Protein AF-A0A4C1SH79-F1 (afdb_monomer)

pLDDT: mean 75.77, std 15.87, range [34.75, 95.88]

Organism: Eumeta variegata (NCBI:txid151549)

Sequence (224 aa):
METPKDVEEAVNILVNRIRKAQQTAMVSQPVQILRRGDLLLRFREKMQQKRRLHKLWTHTRCPRLRKKLNELARRLAVAVRDHRGAAWEETIDHASESMKNLHQLNCRLTKTTTPICPITNRAGARSYDVPARAEAIVQYLEGPFSPKSPAISTMMQEHGTLRACGREGPGPDGIATEALRQLPKRVMVAMNKVFNWILRTGHFPEAWKSPIEAITIPKPGKIL

Solvent-accessible surface area (backbone atoms only — not comparable to full-atom values): 13860 Å² total; per-residue (Å²): 132,90,45,70,67,57,52,42,52,54,49,51,54,51,54,52,52,53,51,51,51,49,54,58,51,60,77,71,52,79,81,77,65,61,96,56,41,68,68,46,63,81,41,41,66,61,52,50,52,45,51,52,39,47,55,52,24,73,75,65,68,44,67,70,43,52,52,52,37,51,53,52,50,50,54,48,53,50,54,51,48,53,56,51,44,55,58,44,48,57,51,49,54,60,20,69,77,32,73,66,43,36,51,54,53,48,45,63,72,70,60,62,70,77,76,82,75,66,54,46,35,99,86,70,48,74,34,86,50,73,68,56,36,52,51,29,48,52,62,60,48,50,66,82,70,47,87,77,65,98,71,84,92,76,89,83,81,91,88,79,82,76,85,68,75,90,80,60,75,50,49,99,85,65,57,39,63,68,59,65,66,66,56,55,70,72,55,55,56,53,51,50,52,50,50,54,48,29,71,72,64,73,48,77,50,63,89,77,62,59,75,76,78,78,79,81,74,77,63,91,93,61,84,131

Mean predicted aligned error: 17.57 Å

Structure (mmCIF, N/CA/C/O backbone):
data_AF-A0A4C1SH79-F1
#
_entry.id   AF-A0A4C1SH79-F1
#
loop_
_atom_site.group_PDB
_atom_site.id
_atom_site.type_symbol
_atom_site.label_atom_id
_atom_site.label_alt_id
_atom_site.label_comp_id
_atom_site.label_asym_id
_atom_site.label_entity_id
_atom_site.label_seq_id
_atom_site.pdbx_PDB_ins_code
_atom_site.Cartn_x
_atom_site.Cartn_y
_atom_site.Cartn_z
_atom_site.occupancy
_atom_site.B_iso_or_equiv
_atom_site.auth_seq_id
_atom_site.auth_comp_id
_atom_site.auth_asym_id
_atom_site.auth_atom_id
_atom_site.pdbx_PDB_model_num
ATOM 1 N N . MET A 1 1 ? 26.183 30.283 22.061 1.00 50.94 1 MET A N 1
ATOM 2 C CA . MET A 1 1 ? 26.209 29.108 22.952 1.00 50.94 1 MET A CA 1
ATOM 3 C C . MET A 1 1 ? 24.904 28.373 22.726 1.00 50.94 1 MET A C 1
ATOM 5 O O . MET A 1 1 ? 23.878 29.027 22.789 1.00 50.94 1 MET A O 1
ATOM 9 N N . GLU A 1 2 ? 24.951 27.098 22.344 1.00 67.06 2 GLU A N 1
ATOM 10 C CA . GLU A 1 2 ? 23.762 26.273 22.070 1.00 67.06 2 GLU A CA 1
ATOM 11 C C . GLU A 1 2 ? 23.169 25.862 23.429 1.00 67.06 2 GLU A C 1
ATOM 13 O O . GLU A 1 2 ? 23.687 24.955 24.078 1.00 67.06 2 GLU A O 1
ATOM 18 N N . THR A 1 3 ? 22.178 26.602 23.933 1.00 83.38 3 THR A N 1
ATOM 19 C CA . THR A 1 3 ? 21.599 26.345 25.261 1.00 83.38 3 THR A CA 1
ATOM 20 C C . THR A 1 3 ? 20.462 25.317 25.182 1.00 83.38 3 THR A C 1
ATOM 22 O O . THR A 1 3 ? 19.826 25.188 24.134 1.00 83.38 3 THR A O 1
ATOM 25 N N . PRO A 1 4 ? 20.131 24.609 26.281 1.00 81.69 4 PRO A N 1
ATOM 26 C CA . PRO A 1 4 ? 18.974 23.706 26.330 1.00 81.69 4 PRO A CA 1
ATOM 27 C C . PRO A 1 4 ? 17.656 24.353 25.873 1.00 81.69 4 PRO A C 1
ATOM 29 O O . PRO A 1 4 ? 16.824 23.702 25.247 1.00 81.69 4 PRO A O 1
ATOM 32 N N . LYS A 1 5 ? 17.492 25.662 26.115 1.00 84.75 5 LYS A N 1
ATOM 33 C CA . LYS A 1 5 ? 16.318 26.434 25.680 1.00 84.75 5 LYS A CA 1
ATOM 34 C C . LYS A 1 5 ? 16.234 26.570 24.159 1.00 84.75 5 LYS A C 1
ATOM 36 O O . LYS A 1 5 ? 15.141 26.502 23.607 1.00 84.75 5 LYS A O 1
ATOM 41 N N . ASP A 1 6 ? 17.374 26.714 23.486 1.00 84.62 6 ASP A N 1
ATOM 42 C CA . ASP A 1 6 ? 17.430 26.823 22.024 1.00 84.62 6 ASP A CA 1
ATOM 43 C C . ASP A 1 6 ? 17.037 25.501 21.350 1.00 84.62 6 ASP A C 1
ATOM 45 O O . ASP A 1 6 ? 16.399 25.498 20.295 1.00 84.62 6 ASP A O 1
ATOM 49 N N . VAL A 1 7 ? 17.386 24.371 21.979 1.00 84.25 7 VAL A N 1
ATOM 50 C CA . VAL A 1 7 ? 16.981 23.031 21.530 1.00 84.25 7 VAL A CA 1
ATOM 51 C C . VAL A 1 7 ? 15.465 22.871 21.633 1.00 84.25 7 VAL A C 1
ATOM 53 O O . VAL A 1 7 ? 14.831 22.460 20.661 1.00 84.25 7 VAL A O 1
ATOM 56 N N . GLU A 1 8 ? 14.880 23.243 22.772 1.00 86.88 8 GLU A N 1
ATOM 57 C CA . GLU A 1 8 ? 13.437 23.137 23.009 1.00 86.88 8 GLU A CA 1
ATOM 58 C C . GLU A 1 8 ? 12.632 24.018 22.035 1.00 86.88 8 GLU A C 1
ATOM 60 O O . GLU A 1 8 ? 11.675 23.555 21.412 1.00 86.88 8 GLU A O 1
ATOM 65 N N . GLU A 1 9 ? 13.062 25.263 21.812 1.00 88.19 9 GLU A N 1
ATOM 66 C CA . GLU A 1 9 ? 12.412 26.169 20.857 1.00 88.19 9 GLU A CA 1
ATOM 67 C C . GLU A 1 9 ? 12.489 25.632 19.418 1.00 88.19 9 GLU A C 1
ATOM 69 O O . GLU A 1 9 ? 11.488 25.595 18.695 1.00 88.19 9 GLU A O 1
ATOM 74 N N . ALA A 1 10 ? 13.656 25.134 18.998 1.00 86.25 10 ALA A N 1
ATOM 75 C CA . ALA A 1 10 ? 13.831 24.566 17.664 1.00 86.25 10 ALA A CA 1
ATOM 76 C C . ALA A 1 10 ? 12.944 23.331 17.428 1.00 86.25 10 ALA A C 1
ATOM 78 O O . ALA A 1 10 ? 12.378 23.170 16.338 1.00 86.25 10 ALA A O 1
ATOM 79 N N . VAL A 1 11 ? 12.793 22.477 18.444 1.00 86.81 11 VAL A N 1
ATOM 80 C CA . VAL A 1 11 ? 11.926 21.290 18.403 1.00 86.81 11 VAL A CA 1
ATOM 81 C C . VAL A 1 11 ? 10.460 21.704 18.318 1.00 86.81 11 VAL A C 1
ATOM 83 O O . VAL A 1 11 ? 9.737 21.201 17.455 1.00 86.81 11 VAL A O 1
ATOM 86 N N . ASN A 1 12 ? 10.030 22.675 19.124 1.00 87.50 12 ASN A N 1
ATOM 87 C CA . ASN A 1 12 ? 8.657 23.176 19.102 1.00 87.50 12 ASN A CA 1
ATOM 88 C C . ASN A 1 12 ? 8.289 23.808 17.753 1.00 87.50 12 ASN A C 1
ATOM 90 O O . ASN A 1 12 ? 7.225 23.514 17.196 1.00 87.50 12 ASN A O 1
ATOM 94 N N . ILE A 1 13 ? 9.184 24.605 17.161 1.00 88.69 13 ILE A N 1
ATOM 95 C CA . ILE A 1 13 ? 8.995 25.162 15.814 1.00 88.69 13 ILE A CA 1
ATOM 96 C C . ILE A 1 13 ? 8.835 24.041 14.779 1.00 88.69 13 ILE A C 1
ATOM 98 O O . ILE A 1 13 ? 7.961 24.117 13.908 1.00 88.69 13 ILE A O 1
ATOM 102 N N . LEU A 1 14 ? 9.673 23.003 14.851 1.00 86.00 14 LEU A N 1
ATOM 103 C CA . LEU A 1 14 ? 9.634 21.871 13.930 1.00 86.00 14 LEU A CA 1
ATOM 104 C C . LEU A 1 14 ? 8.309 21.101 14.039 1.00 86.00 14 LEU A C 1
ATOM 106 O O . LEU A 1 14 ? 7.623 20.930 13.028 1.00 86.00 14 LEU A O 1
ATOM 110 N N . VAL A 1 15 ? 7.928 20.692 15.250 1.00 86.19 15 VAL A N 1
ATOM 111 C CA . VAL A 1 15 ? 6.696 19.934 15.527 1.00 86.19 15 VAL A CA 1
ATOM 112 C C . VAL A 1 15 ? 5.462 20.722 15.084 1.00 86.19 15 VAL A C 1
ATOM 114 O O . VAL A 1 15 ? 4.613 20.194 14.362 1.00 86.19 15 VAL A O 1
ATOM 117 N N . ASN A 1 16 ? 5.388 22.016 15.411 1.00 87.00 16 ASN A N 1
ATOM 118 C CA . ASN A 1 16 ? 4.255 22.862 15.034 1.00 87.00 16 ASN A CA 1
ATOM 119 C C . ASN A 1 16 ? 4.133 23.050 13.517 1.00 87.00 16 ASN A C 1
ATOM 121 O O . ASN A 1 16 ? 3.023 23.045 12.979 1.00 87.00 16 ASN A O 1
ATOM 125 N N . ARG A 1 17 ? 5.255 23.172 12.795 1.00 87.19 17 ARG A N 1
ATOM 126 C CA . ARG A 1 17 ? 5.244 23.256 11.325 1.00 87.19 17 ARG A CA 1
ATOM 127 C C . ARG A 1 17 ? 4.760 21.960 10.681 1.00 87.19 17 ARG A C 1
ATOM 129 O O . ARG A 1 17 ? 3.995 22.030 9.720 1.00 87.19 17 ARG A O 1
ATOM 136 N N . ILE A 1 18 ? 5.171 20.805 11.208 1.00 85.31 18 ILE A N 1
ATOM 137 C CA . ILE A 1 18 ? 4.713 19.495 10.722 1.00 85.31 18 ILE A CA 1
ATOM 138 C C . ILE A 1 18 ? 3.211 19.340 10.977 1.00 85.31 18 ILE A C 1
ATOM 140 O O . ILE A 1 18 ? 2.470 19.036 10.043 1.00 85.31 18 ILE A O 1
ATOM 144 N N . ARG A 1 19 ? 2.742 19.652 12.191 1.00 85.00 19 ARG A N 1
ATOM 145 C CA . ARG A 1 19 ? 1.318 19.598 12.554 1.00 85.00 19 ARG A CA 1
ATOM 146 C C . ARG A 1 19 ? 0.464 20.520 11.683 1.00 85.00 19 ARG A C 1
ATOM 148 O O . ARG A 1 19 ? -0.562 20.096 11.157 1.00 85.00 19 ARG A O 1
ATOM 155 N N . LYS A 1 20 ? 0.906 21.764 11.467 1.00 84.94 20 LYS A N 1
ATOM 156 C CA . LYS A 1 20 ? 0.214 22.723 10.592 1.00 84.94 20 LYS A CA 1
ATOM 157 C C . LYS A 1 20 ? 0.123 22.204 9.156 1.00 84.94 20 LYS A C 1
ATOM 159 O O . LYS A 1 20 ? -0.935 22.287 8.544 1.00 84.94 20 LYS A O 1
ATOM 164 N N . ALA A 1 21 ? 1.207 21.634 8.626 1.00 83.50 21 ALA A N 1
ATOM 165 C CA . ALA A 1 21 ? 1.209 21.046 7.288 1.00 83.50 21 ALA A CA 1
ATOM 166 C C . ALA A 1 21 ? 0.255 19.844 7.179 1.00 83.50 21 ALA A C 1
ATOM 168 O O . ALA A 1 21 ? -0.472 19.736 6.191 1.00 83.50 21 ALA A O 1
ATOM 169 N N . GLN A 1 22 ? 0.212 18.980 8.199 1.00 81.19 22 GLN A N 1
ATOM 170 C CA . GLN A 1 22 ? -0.731 17.859 8.266 1.00 81.19 22 GLN A CA 1
ATOM 171 C C . GLN A 1 22 ? -2.184 18.339 8.258 1.00 81.19 22 GLN A C 1
ATOM 173 O O . GLN A 1 22 ? -2.977 17.838 7.466 1.00 81.19 22 GLN A O 1
ATOM 178 N N . GLN A 1 23 ? -2.525 19.335 9.079 1.00 80.44 23 GLN A N 1
ATOM 179 C CA . GLN A 1 23 ? -3.879 19.895 9.130 1.00 80.44 23 GLN A CA 1
ATOM 180 C C . GLN A 1 23 ? -4.302 20.487 7.777 1.00 80.44 23 GLN A C 1
ATOM 182 O O . GLN A 1 23 ? -5.381 20.167 7.283 1.00 80.44 23 GLN A O 1
ATOM 187 N N . THR A 1 24 ? -3.434 21.265 7.119 1.00 79.69 24 THR A N 1
ATOM 188 C CA . THR A 1 24 ? -3.710 21.807 5.776 1.00 79.69 24 THR A CA 1
ATOM 189 C C . THR A 1 24 ? -3.913 20.700 4.733 1.00 79.69 24 THR A C 1
ATOM 191 O O . THR A 1 24 ? -4.797 20.798 3.879 1.00 79.69 24 THR A O 1
ATOM 194 N N . ALA A 1 25 ? -3.123 19.625 4.803 1.00 72.81 25 ALA A N 1
ATOM 195 C CA . ALA A 1 25 ? -3.241 18.491 3.889 1.00 72.81 25 ALA A CA 1
ATOM 196 C C . ALA A 1 25 ? -4.525 17.676 4.125 1.00 72.81 25 ALA A C 1
ATOM 198 O O . ALA A 1 25 ? -5.176 17.280 3.158 1.00 72.81 25 ALA A O 1
ATOM 199 N N . MET A 1 26 ? -4.923 17.471 5.387 1.00 63.50 26 MET A N 1
ATOM 200 C CA . MET A 1 26 ? -6.156 16.762 5.756 1.00 63.50 26 MET A CA 1
ATOM 201 C C . MET A 1 26 ? -7.415 17.477 5.257 1.00 63.50 26 MET A C 1
ATOM 203 O O . MET A 1 26 ? -8.344 16.815 4.806 1.00 63.50 26 MET A O 1
ATOM 207 N N . VAL A 1 27 ? -7.436 18.813 5.275 1.00 62.16 27 VAL A N 1
ATOM 208 C CA . VAL A 1 27 ? -8.562 19.607 4.747 1.00 62.16 27 VAL A CA 1
ATOM 209 C C . VAL A 1 27 ? -8.687 19.480 3.219 1.00 62.16 27 VAL A C 1
ATOM 211 O O . VAL A 1 27 ? -9.772 19.652 2.670 1.00 62.16 27 VAL A O 1
ATOM 214 N N . SER A 1 28 ? -7.601 19.130 2.525 1.00 56.47 28 SER A N 1
ATOM 215 C CA . SER A 1 28 ? -7.511 19.222 1.062 1.00 56.47 28 SER A CA 1
ATOM 216 C C . SER A 1 28 ? -7.682 17.894 0.314 1.00 56.47 28 SER A C 1
ATOM 218 O O . SER A 1 28 ? -7.671 17.901 -0.917 1.00 56.47 28 SER A O 1
ATOM 220 N N . GLN A 1 29 ? -7.825 16.749 0.994 1.00 49.25 29 GLN A N 1
ATOM 221 C CA . GLN A 1 29 ? -7.943 15.453 0.312 1.00 49.25 29 GLN A CA 1
ATOM 222 C C . GLN A 1 29 ? -9.247 14.714 0.637 1.00 49.25 29 GLN A C 1
ATOM 224 O O . GLN A 1 29 ? -9.345 14.071 1.684 1.00 49.25 29 GLN A O 1
ATOM 229 N N . PRO A 1 30 ? -10.225 14.673 -0.290 1.00 43.81 30 PRO A N 1
ATOM 230 C CA . PRO A 1 30 ? -11.155 13.557 -0.311 1.00 43.81 30 PRO A CA 1
ATOM 231 C C . PRO A 1 30 ? -10.340 12.283 -0.559 1.00 43.81 30 PRO A C 1
ATOM 233 O O . PRO A 1 30 ? -9.579 12.194 -1.524 1.00 43.81 30 PRO A O 1
ATOM 236 N N . VAL A 1 31 ? -10.477 11.302 0.336 1.00 47.62 31 VAL A N 1
ATOM 237 C CA . VAL A 1 31 ? -9.833 9.988 0.229 1.00 47.62 31 VAL A CA 1
ATOM 238 C C . VAL A 1 31 ? -10.105 9.423 -1.162 1.00 47.62 31 VAL A C 1
ATOM 240 O O . VAL A 1 31 ? -11.225 9.015 -1.473 1.00 47.62 31 VAL A O 1
ATOM 243 N N . GLN A 1 32 ? -9.084 9.390 -2.016 1.00 49.41 32 GLN A N 1
ATOM 244 C CA . GLN A 1 32 ? -9.210 8.775 -3.327 1.00 49.41 32 GLN A CA 1
ATOM 245 C C . GLN A 1 32 ? -9.248 7.255 -3.163 1.00 49.41 32 GLN A C 1
ATOM 247 O O . GLN A 1 32 ? -8.237 6.559 -3.252 1.00 49.41 32 GLN A O 1
ATOM 252 N N . ILE A 1 33 ? -10.454 6.710 -2.992 1.00 44.78 33 ILE A N 1
ATOM 253 C CA . ILE A 1 33 ? -10.756 5.280 -3.149 1.00 44.78 33 ILE A CA 1
ATOM 254 C C . ILE A 1 33 ? -10.712 4.921 -4.654 1.00 44.78 33 ILE A C 1
ATOM 256 O O . ILE A 1 33 ? -11.581 4.231 -5.177 1.00 44.78 33 ILE A O 1
ATOM 260 N N . LEU A 1 34 ? -9.732 5.423 -5.414 1.00 42.28 34 LEU A N 1
ATOM 261 C CA . LEU A 1 34 ? -9.769 5.338 -6.876 1.00 42.28 34 LEU A CA 1
ATOM 262 C C . LEU A 1 34 ? -9.189 4.023 -7.406 1.00 42.28 34 LEU A C 1
ATOM 264 O O . LEU A 1 34 ? -9.609 3.544 -8.449 1.00 42.28 34 LEU A O 1
ATOM 268 N N . ARG A 1 35 ? -8.325 3.326 -6.654 1.00 49.28 35 ARG A N 1
ATOM 269 C CA . ARG A 1 35 ? -7.760 2.042 -7.129 1.00 49.28 35 ARG A CA 1
ATOM 270 C C . ARG A 1 35 ? -8.736 0.858 -7.097 1.00 49.28 35 ARG A C 1
ATOM 272 O O . ARG A 1 35 ? -8.369 -0.260 -7.446 1.00 49.28 35 ARG A O 1
ATOM 279 N N . ARG A 1 36 ? -9.981 1.087 -6.671 1.00 47.84 36 ARG A N 1
ATOM 280 C CA . ARG A 1 36 ? -11.062 0.089 -6.644 1.00 47.84 36 ARG A CA 1
ATOM 281 C C . ARG A 1 36 ? -12.389 0.607 -7.203 1.00 47.84 36 ARG A C 1
ATOM 283 O O . ARG A 1 36 ? -13.361 -0.137 -7.128 1.00 47.84 36 ARG A O 1
ATOM 290 N N . GLY A 1 37 ? -12.444 1.834 -7.727 1.00 53.09 37 GLY A N 1
ATOM 291 C CA . GLY A 1 37 ? -13.696 2.515 -8.080 1.00 53.09 37 GLY A CA 1
ATOM 292 C C . GLY A 1 37 ? -14.468 1.827 -9.206 1.00 53.09 37 GLY A C 1
ATOM 293 O O . GLY A 1 37 ? -15.621 1.437 -9.017 1.00 53.09 37 GLY A O 1
ATOM 294 N N . ASP A 1 38 ? -13.810 1.583 -10.338 1.00 59.25 38 ASP A N 1
ATOM 295 C CA . ASP A 1 38 ? -14.498 1.161 -11.569 1.00 59.25 38 ASP A CA 1
ATOM 296 C C . ASP A 1 38 ? -15.020 -0.278 -11.506 1.00 59.25 38 ASP A C 1
ATOM 298 O O . ASP A 1 38 ? -16.151 -0.568 -11.908 1.00 59.25 38 ASP A O 1
ATOM 302 N N . LEU A 1 39 ? -14.237 -1.176 -10.895 1.00 63.88 39 LEU A N 1
ATOM 303 C CA . LEU A 1 39 ? -14.658 -2.550 -10.613 1.00 63.88 39 LEU A CA 1
ATOM 304 C C . LEU A 1 39 ? -15.870 -2.566 -9.665 1.00 63.88 39 LEU A C 1
ATOM 306 O O . LEU A 1 39 ? -16.773 -3.391 -9.803 1.00 63.88 39 LEU A O 1
ATOM 310 N N . LEU A 1 40 ? -15.902 -1.652 -8.688 1.00 62.97 40 LEU A N 1
ATOM 311 C CA . LEU A 1 40 ? -17.004 -1.551 -7.734 1.00 62.97 40 LEU A CA 1
ATOM 312 C C . LEU A 1 40 ? -18.280 -1.012 -8.372 1.00 62.97 40 LEU A C 1
ATOM 314 O O . LEU A 1 40 ? -19.344 -1.491 -7.990 1.00 62.97 40 LEU A O 1
ATOM 318 N N . LEU A 1 41 ? -18.192 -0.086 -9.331 1.00 68.25 41 LEU A N 1
ATOM 319 C CA . LEU A 1 41 ? -19.350 0.459 -10.047 1.00 68.25 41 LEU A CA 1
ATOM 320 C C . LEU A 1 41 ? -20.060 -0.616 -10.880 1.00 68.25 41 LEU A C 1
ATOM 322 O O . LEU A 1 41 ? -21.254 -0.838 -10.680 1.00 68.25 41 LEU A O 1
ATOM 326 N N . ARG A 1 42 ? -19.329 -1.367 -11.718 1.00 72.25 42 ARG A N 1
ATOM 327 C CA . ARG A 1 42 ? -19.927 -2.387 -12.610 1.00 72.25 42 ARG A CA 1
ATOM 328 C C . ARG A 1 42 ? -20.539 -3.582 -11.875 1.00 72.25 42 ARG A C 1
ATOM 330 O O . ARG A 1 42 ? -21.454 -4.228 -12.380 1.00 72.25 42 ARG A O 1
ATOM 337 N N . PHE A 1 43 ? -20.047 -3.894 -10.675 1.00 85.44 43 PHE A N 1
ATOM 338 C CA . PHE A 1 43 ? -20.501 -5.049 -9.892 1.00 85.44 43 PHE A CA 1
ATOM 339 C C . PHE A 1 43 ? -21.307 -4.677 -8.640 1.00 85.44 43 PHE A C 1
ATOM 341 O O . PHE A 1 43 ? -21.669 -5.569 -7.863 1.00 85.44 43 PHE A O 1
ATOM 348 N N . ARG A 1 44 ? -21.617 -3.388 -8.434 1.00 85.19 44 ARG A N 1
ATOM 349 C CA . ARG A 1 44 ? -22.278 -2.881 -7.220 1.00 85.19 44 ARG A CA 1
ATOM 350 C C . ARG A 1 44 ? -23.614 -3.560 -6.971 1.00 85.19 44 ARG A C 1
ATOM 352 O O . ARG A 1 44 ? -23.855 -4.061 -5.874 1.00 85.19 44 ARG A O 1
ATOM 359 N N . GLU A 1 45 ? -24.445 -3.624 -8.002 1.00 85.75 45 GLU A N 1
ATOM 360 C CA . GLU A 1 45 ? -25.785 -4.206 -7.942 1.00 85.75 45 GLU A CA 1
ATOM 361 C C . GLU A 1 45 ? -25.728 -5.693 -7.593 1.00 85.75 45 GLU A C 1
ATOM 363 O O . GLU A 1 45 ? -26.382 -6.146 -6.652 1.00 85.75 45 GLU A O 1
ATOM 368 N N . LYS A 1 46 ? -24.853 -6.450 -8.267 1.00 86.56 46 LYS A N 1
ATOM 369 C CA . LYS A 1 46 ? -24.643 -7.879 -7.991 1.00 86.56 46 LYS A CA 1
ATOM 370 C C . LYS A 1 46 ? -24.122 -8.100 -6.565 1.00 86.56 46 LYS A C 1
ATOM 372 O O . LYS A 1 46 ? -24.591 -8.997 -5.866 1.00 86.56 46 LYS A O 1
ATOM 377 N N . MET A 1 47 ? -23.204 -7.264 -6.076 1.00 88.81 47 MET A N 1
ATOM 378 C CA . MET A 1 47 ? -22.722 -7.336 -4.690 1.00 88.81 47 MET A CA 1
ATOM 379 C C . MET A 1 47 ? -23.814 -7.009 -3.665 1.00 88.81 47 MET A C 1
ATOM 381 O O . MET A 1 47 ? -23.907 -7.682 -2.637 1.00 88.81 47 MET A O 1
ATOM 385 N N . GLN A 1 48 ? -24.660 -6.014 -3.935 1.00 90.38 48 GLN A N 1
ATOM 386 C CA . GLN A 1 48 ? -25.804 -5.691 -3.083 1.00 90.38 48 GLN A CA 1
ATOM 387 C C . GLN A 1 48 ? -26.813 -6.843 -3.047 1.00 90.38 48 GLN A C 1
ATOM 389 O O . GLN A 1 48 ? -27.245 -7.239 -1.965 1.00 90.38 48 GLN A O 1
ATOM 394 N N . GLN A 1 49 ? -27.126 -7.444 -4.197 1.00 90.19 49 GLN A N 1
ATOM 395 C CA . GLN A 1 49 ? -27.987 -8.626 -4.283 1.00 90.19 49 GLN A CA 1
ATOM 396 C C . GLN A 1 49 ? -27.409 -9.815 -3.500 1.00 90.19 49 GLN A C 1
ATOM 398 O O . GLN A 1 49 ? -28.138 -10.450 -2.737 1.00 90.19 49 GLN A O 1
ATOM 403 N N . LYS A 1 50 ? -26.092 -10.066 -3.588 1.00 93.31 50 LYS A N 1
ATOM 404 C CA . LYS A 1 50 ? -25.403 -11.081 -2.769 1.00 93.31 50 LYS A CA 1
ATOM 405 C C . LYS A 1 50 ? -25.619 -10.842 -1.273 1.00 93.31 50 LYS A C 1
ATOM 407 O O . LYS A 1 50 ? -25.962 -11.768 -0.543 1.00 93.31 50 LYS A O 1
ATOM 412 N N . ARG A 1 51 ? -25.434 -9.597 -0.818 1.00 92.06 51 ARG A N 1
ATOM 413 C CA . ARG A 1 51 ? -25.602 -9.209 0.594 1.00 92.06 51 ARG A CA 1
ATOM 414 C C . ARG A 1 51 ? -27.050 -9.374 1.059 1.00 92.06 51 ARG A C 1
ATOM 416 O O . ARG A 1 51 ? -27.267 -9.915 2.139 1.00 92.06 51 ARG A O 1
ATOM 423 N N . ARG A 1 52 ? -28.030 -8.977 0.236 1.00 93.75 52 ARG A N 1
ATOM 424 C CA . ARG A 1 52 ? -29.467 -9.168 0.516 1.00 93.75 52 ARG A CA 1
ATOM 425 C C . ARG A 1 52 ? -29.815 -10.651 0.674 1.00 93.75 52 ARG A C 1
ATOM 427 O O . ARG A 1 52 ? -30.431 -11.021 1.668 1.00 93.75 52 ARG A O 1
ATOM 434 N N . LEU A 1 53 ? -29.366 -11.500 -0.255 1.00 92.69 53 LEU A N 1
ATOM 435 C CA . LEU A 1 53 ? -29.587 -12.950 -0.190 1.00 92.69 53 LEU A CA 1
ATOM 436 C C . LEU A 1 53 ? -28.906 -13.593 1.020 1.00 92.69 53 LEU A C 1
ATOM 438 O O . LEU A 1 53 ? -29.501 -14.458 1.654 1.00 92.69 53 LEU A O 1
ATOM 442 N N . HIS A 1 54 ? -27.690 -13.158 1.361 1.00 93.31 54 HIS A N 1
ATOM 443 C CA . HIS A 1 54 ? -26.993 -13.642 2.549 1.00 93.31 54 HIS A CA 1
ATOM 444 C C . HIS A 1 54 ? -27.756 -13.271 3.823 1.00 93.31 54 HIS A C 1
ATOM 446 O O . HIS A 1 54 ? -28.007 -14.148 4.638 1.00 93.31 54 HIS A O 1
ATOM 452 N N . LYS A 1 55 ? -28.201 -12.011 3.962 1.00 95.25 55 LYS A N 1
ATOM 453 C CA . LYS A 1 55 ? -29.016 -11.565 5.104 1.00 95.25 55 LYS A CA 1
ATOM 454 C C . LYS A 1 55 ? -30.291 -12.402 5.230 1.00 95.25 55 LYS A C 1
ATOM 456 O O . LYS A 1 55 ? -30.577 -12.922 6.303 1.00 95.25 55 LYS A O 1
ATOM 461 N N . LEU A 1 56 ? -31.013 -12.595 4.124 1.00 92.38 56 LEU A N 1
ATOM 462 C CA . LEU A 1 56 ? -32.237 -13.393 4.117 1.00 92.38 56 LEU A CA 1
ATOM 463 C C . LEU A 1 56 ? -31.969 -14.859 4.494 1.00 92.38 56 LEU A C 1
ATOM 465 O O . LEU A 1 56 ? -32.715 -15.430 5.285 1.00 92.38 56 LEU A O 1
ATOM 469 N N . TRP A 1 57 ? -30.892 -15.462 3.983 1.00 94.56 57 TRP A N 1
ATOM 470 C CA . TRP A 1 57 ? -30.494 -16.825 4.344 1.00 94.56 57 TRP A CA 1
ATOM 471 C C . TRP A 1 57 ? -30.074 -16.953 5.814 1.00 94.56 57 TRP A C 1
ATOM 473 O O . TRP A 1 57 ? -30.435 -17.942 6.446 1.00 94.56 57 TRP A O 1
ATOM 483 N N . THR A 1 58 ? -29.366 -15.973 6.383 1.00 91.94 58 THR A N 1
ATOM 484 C CA . THR A 1 58 ? -28.981 -15.999 7.802 1.00 91.94 58 THR A CA 1
ATOM 485 C C . THR A 1 58 ? -30.206 -16.093 8.711 1.00 91.94 58 THR A C 1
ATOM 487 O O . THR A 1 58 ? -30.178 -16.856 9.673 1.00 91.94 58 THR A O 1
ATOM 490 N N . HIS A 1 59 ? -31.282 -15.372 8.376 1.00 92.00 59 HIS A N 1
ATOM 491 C CA . HIS A 1 59 ? -32.519 -15.355 9.161 1.00 92.00 59 HIS A CA 1
ATOM 492 C C . HIS A 1 59 ? -33.431 -16.560 8.906 1.00 92.00 59 HIS A C 1
ATOM 494 O O . HIS A 1 59 ? -34.017 -17.089 9.838 1.00 92.00 59 HIS A O 1
ATOM 500 N N . THR A 1 60 ? -33.561 -17.002 7.656 1.00 92.94 60 THR A N 1
ATOM 501 C CA . THR A 1 60 ? -34.553 -18.030 7.277 1.00 92.94 60 THR A CA 1
ATOM 502 C C . THR A 1 60 ? -33.972 -19.441 7.168 1.00 92.94 60 THR A C 1
ATOM 504 O O . THR A 1 60 ? -34.715 -20.415 7.123 1.00 92.94 60 THR A O 1
ATOM 507 N N . ARG A 1 61 ? -32.642 -19.564 7.049 1.00 93.31 61 ARG A N 1
ATOM 508 C CA . ARG A 1 61 ? -31.887 -20.812 6.819 1.00 93.31 61 ARG A CA 1
ATOM 509 C C . ARG A 1 61 ? -32.383 -21.676 5.649 1.00 93.31 61 ARG A C 1
ATOM 511 O O . ARG A 1 61 ? -31.997 -22.835 5.531 1.00 93.31 61 ARG A O 1
ATOM 518 N N . CYS A 1 62 ? -33.133 -21.107 4.700 1.00 92.56 62 CYS A N 1
ATOM 519 C CA . CYS A 1 62 ? -33.687 -21.859 3.575 1.00 92.56 62 CYS A CA 1
ATOM 520 C C . CYS A 1 62 ? -32.608 -22.329 2.566 1.00 92.56 62 CYS A C 1
ATOM 522 O O . CYS A 1 62 ? -31.861 -21.498 2.026 1.00 92.56 62 CYS A O 1
ATOM 524 N N . PRO A 1 63 ? -32.581 -23.621 2.177 1.00 92.69 63 PRO A N 1
ATOM 525 C CA . PRO A 1 63 ? -31.622 -24.155 1.199 1.00 92.69 63 PRO A CA 1
ATOM 526 C C . PRO A 1 63 ? -31.717 -23.517 -0.196 1.00 92.69 63 PRO A C 1
ATOM 528 O O . PRO A 1 63 ? -30.702 -23.300 -0.861 1.00 92.69 63 PRO A O 1
ATOM 531 N N . ARG A 1 64 ? -32.928 -23.141 -0.634 1.00 93.31 64 ARG A N 1
ATOM 532 C CA . ARG A 1 64 ? -33.154 -22.469 -1.930 1.00 93.31 64 ARG A CA 1
ATOM 533 C C . ARG A 1 64 ? -32.427 -21.123 -2.010 1.00 93.31 64 ARG A C 1
ATOM 535 O O . ARG A 1 64 ? -31.886 -20.780 -3.060 1.00 93.31 64 ARG A O 1
ATOM 542 N N . LEU A 1 65 ? -32.372 -20.379 -0.902 1.00 91.44 65 LEU A N 1
ATOM 543 C CA . LEU A 1 65 ? -31.653 -19.105 -0.824 1.00 91.44 65 LEU A CA 1
ATOM 544 C C . LEU A 1 65 ? -30.140 -19.307 -0.832 1.00 91.44 65 LEU A C 1
ATOM 546 O O . LEU A 1 65 ? -29.443 -18.576 -1.531 1.00 91.44 65 LEU A O 1
ATOM 550 N N . ARG A 1 66 ? -29.639 -20.343 -0.147 1.00 92.56 66 ARG A N 1
ATOM 551 C CA . ARG A 1 66 ? -28.222 -20.732 -0.209 1.00 92.56 66 ARG A CA 1
ATOM 552 C C . ARG A 1 66 ? -27.799 -21.094 -1.636 1.00 92.56 66 ARG A C 1
ATOM 554 O O . ARG A 1 66 ? -26.758 -20.632 -2.094 1.00 92.56 66 ARG A O 1
ATOM 561 N N . LYS A 1 67 ? -28.631 -21.845 -2.371 1.00 95.44 67 LYS A N 1
ATOM 562 C CA . LYS A 1 67 ? -28.383 -22.175 -3.787 1.00 95.44 67 LYS A CA 1
ATOM 563 C C . LYS A 1 67 ? -28.311 -20.912 -4.654 1.00 95.44 67 LYS A C 1
ATOM 565 O O . LYS A 1 67 ? -27.349 -20.746 -5.399 1.00 95.44 67 LYS A O 1
ATOM 570 N N . LYS A 1 68 ? -29.274 -19.991 -4.510 1.00 93.88 68 LYS A N 1
ATOM 571 C CA . LYS A 1 68 ? -29.277 -18.699 -5.227 1.00 93.88 68 LYS A CA 1
ATOM 572 C C . LYS A 1 68 ? -28.061 -17.830 -4.879 1.00 93.88 68 LYS A C 1
ATOM 574 O O . LYS A 1 68 ? -27.472 -17.227 -5.771 1.00 93.88 68 LYS A O 1
ATOM 579 N N . LEU A 1 69 ? -27.668 -17.785 -3.605 1.00 93.69 69 LEU A N 1
ATOM 580 C CA . LEU A 1 69 ? -26.484 -17.063 -3.135 1.00 93.69 69 LEU A CA 1
ATOM 581 C C . LEU A 1 69 ? -25.199 -17.609 -3.772 1.00 93.69 69 LEU A C 1
ATOM 583 O O . LEU A 1 69 ? -24.393 -16.826 -4.273 1.00 93.69 69 LEU A O 1
ATOM 587 N N . ASN A 1 70 ? -25.018 -18.932 -3.761 1.00 93.69 70 ASN A N 1
ATOM 588 C CA . ASN A 1 70 ? -23.844 -19.589 -4.336 1.00 93.69 70 ASN A CA 1
ATOM 589 C C . ASN A 1 70 ? -23.770 -19.383 -5.851 1.00 93.69 70 ASN A C 1
ATOM 591 O O . ASN A 1 70 ? -22.704 -19.061 -6.370 1.00 93.69 70 ASN A O 1
ATOM 595 N N . GLU A 1 71 ? -24.902 -19.494 -6.547 1.00 95.88 71 GLU A N 1
ATOM 596 C CA . GLU A 1 71 ? -24.961 -19.245 -7.987 1.00 95.88 71 GLU A CA 1
ATOM 597 C C . GLU A 1 71 ? -24.594 -17.795 -8.324 1.00 95.88 71 GLU A C 1
ATOM 599 O O . GLU A 1 71 ? -23.772 -17.540 -9.204 1.00 95.88 71 GLU A O 1
ATOM 604 N N . LEU A 1 72 ? -25.120 -16.828 -7.568 1.00 93.81 72 LEU A N 1
ATOM 605 C CA . LEU A 1 72 ? -24.761 -15.423 -7.740 1.00 93.81 72 LEU A CA 1
ATOM 606 C C . LEU A 1 72 ? -23.280 -15.171 -7.417 1.00 93.81 72 LEU A C 1
ATOM 608 O O . LEU A 1 72 ? -22.620 -14.410 -8.124 1.00 93.81 72 LEU A O 1
ATOM 612 N N . ALA A 1 73 ? -22.733 -15.826 -6.391 1.00 92.75 73 ALA A N 1
ATOM 613 C CA . ALA A 1 73 ? -21.315 -15.738 -6.055 1.00 92.75 73 ALA A CA 1
ATOM 614 C C . ALA A 1 73 ? -20.421 -16.298 -7.174 1.00 92.75 73 ALA A C 1
ATOM 616 O O . ALA A 1 73 ? -19.426 -15.661 -7.518 1.00 92.75 73 ALA A O 1
ATOM 617 N N . ARG A 1 74 ? -20.802 -17.430 -7.779 1.00 94.50 74 ARG A N 1
ATOM 618 C CA . ARG A 1 74 ? -20.103 -18.037 -8.919 1.00 94.50 74 ARG A CA 1
ATOM 619 C C . ARG A 1 74 ? -20.149 -17.126 -10.144 1.00 94.50 74 ARG A C 1
ATOM 621 O O . ARG A 1 74 ? -19.106 -16.832 -10.719 1.00 94.50 74 ARG A O 1
ATOM 628 N N . ARG A 1 75 ? -21.331 -16.606 -10.493 1.00 93.25 75 ARG A N 1
ATOM 629 C CA . ARG A 1 75 ? -21.505 -15.644 -11.597 1.00 93.25 75 ARG A CA 1
ATOM 630 C C . ARG A 1 75 ? -20.683 -14.374 -11.393 1.00 93.25 75 ARG A C 1
ATOM 632 O O . ARG A 1 75 ? -20.114 -13.857 -12.348 1.00 93.25 75 ARG A O 1
ATOM 639 N N . LEU A 1 76 ? -20.611 -13.873 -10.160 1.00 92.06 76 LEU A N 1
ATOM 640 C CA . LEU A 1 76 ? -19.794 -12.708 -9.828 1.00 92.06 76 LEU A CA 1
ATOM 641 C C . LEU A 1 76 ? -18.297 -13.013 -9.960 1.00 92.06 76 LEU A C 1
ATOM 643 O O . LEU A 1 76 ? -17.567 -12.197 -10.509 1.00 92.06 76 LEU A O 1
ATOM 647 N N . ALA A 1 77 ? -17.844 -14.178 -9.490 1.00 90.75 77 ALA A N 1
ATOM 648 C CA . ALA A 1 77 ? -16.452 -14.601 -9.623 1.00 90.75 77 ALA A CA 1
ATOM 649 C C . ALA A 1 77 ? -16.026 -14.740 -11.093 1.00 90.75 77 ALA A C 1
ATOM 651 O O . ALA A 1 77 ? -14.950 -14.266 -11.449 1.00 90.75 77 ALA A O 1
ATOM 652 N N . VAL A 1 78 ? -16.881 -15.332 -11.936 1.00 93.06 78 VAL A N 1
ATOM 653 C CA . VAL A 1 78 ? -16.661 -15.424 -13.388 1.00 93.06 78 VAL A CA 1
ATOM 654 C C . VAL A 1 78 ? -16.547 -14.026 -13.990 1.00 93.06 78 VAL A C 1
ATOM 656 O O . VAL A 1 78 ? -15.502 -13.684 -14.521 1.00 93.06 78 VAL A O 1
ATOM 659 N N . ALA A 1 79 ? -17.544 -13.167 -13.774 1.00 90.31 79 ALA A N 1
ATOM 660 C CA . ALA A 1 79 ? -17.549 -11.833 -14.368 1.00 90.31 79 ALA A CA 1
ATOM 661 C C . ALA A 1 79 ? -16.368 -10.948 -13.916 1.00 90.31 79 ALA A C 1
ATOM 663 O O . ALA A 1 79 ? -15.857 -10.153 -14.700 1.00 90.31 79 ALA A O 1
ATOM 664 N N . VAL A 1 80 ? -15.915 -11.073 -12.661 1.00 89.88 80 VAL A N 1
ATOM 665 C CA . VAL A 1 80 ? -14.717 -10.361 -12.181 1.00 89.88 80 VAL A CA 1
ATOM 666 C C . VAL A 1 80 ? -13.454 -10.899 -12.844 1.00 89.88 80 VAL A C 1
ATOM 668 O O . VAL A 1 80 ? -12.567 -10.109 -13.162 1.00 89.88 80 VAL A O 1
ATOM 671 N N . ARG A 1 81 ? -13.348 -12.218 -13.033 1.00 89.19 81 ARG A N 1
ATOM 672 C CA . ARG A 1 81 ? -12.210 -12.822 -13.728 1.00 89.19 81 ARG A CA 1
ATOM 673 C C . ARG A 1 81 ? -12.176 -12.384 -15.186 1.00 89.19 81 ARG A C 1
ATOM 675 O O . ARG A 1 81 ? -11.122 -11.950 -15.612 1.00 89.19 81 ARG A O 1
ATOM 682 N N . ASP A 1 82 ? -13.301 -12.417 -15.890 1.00 89.25 82 ASP A N 1
ATOM 683 C CA . ASP A 1 82 ? -13.367 -12.042 -17.306 1.00 89.25 82 ASP A CA 1
ATOM 684 C C . ASP A 1 82 ? -13.027 -10.558 -17.496 1.00 89.25 82 ASP A C 1
ATOM 686 O O . ASP A 1 82 ? -12.221 -10.207 -18.348 1.00 89.25 82 ASP A O 1
ATOM 690 N N . HIS A 1 83 ? -13.552 -9.681 -16.633 1.00 87.56 83 HIS A N 1
ATOM 691 C CA . HIS A 1 83 ? -13.218 -8.256 -16.670 1.00 87.56 83 HIS A CA 1
ATOM 692 C C . HIS A 1 83 ? -11.732 -7.987 -16.389 1.00 87.56 83 HIS A C 1
ATOM 694 O O . HIS A 1 83 ? -11.119 -7.149 -17.042 1.00 87.56 83 HIS A O 1
ATOM 700 N N . ARG A 1 84 ? -11.142 -8.694 -15.415 1.00 85.50 84 ARG A N 1
ATOM 701 C CA . ARG A 1 84 ? -9.699 -8.600 -15.155 1.00 85.50 84 ARG A CA 1
ATOM 702 C C . ARG A 1 84 ? -8.876 -9.214 -16.281 1.00 85.50 84 ARG A C 1
ATOM 704 O O . ARG A 1 84 ? -7.795 -8.710 -16.530 1.00 85.50 84 ARG A O 1
ATOM 711 N N . GLY A 1 85 ? -9.379 -10.277 -16.904 1.00 88.50 85 GLY A N 1
ATOM 712 C CA . GLY A 1 85 ? -8.781 -10.942 -18.054 1.00 88.50 85 GLY A CA 1
ATOM 713 C C . GLY A 1 85 ? -8.685 -9.986 -19.230 1.00 88.50 85 GLY A C 1
ATOM 714 O O . GLY A 1 85 ? -7.584 -9.738 -19.682 1.00 88.50 85 GLY A O 1
ATOM 715 N N . ALA A 1 86 ? -9.788 -9.340 -19.614 1.00 86.81 86 ALA A N 1
ATOM 716 C CA . ALA A 1 86 ? -9.798 -8.349 -20.693 1.00 86.81 86 ALA A CA 1
ATOM 717 C C . ALA A 1 86 ? -8.786 -7.208 -20.469 1.00 86.81 86 ALA A C 1
ATOM 719 O O . ALA A 1 86 ? -8.012 -6.888 -21.361 1.00 86.81 86 ALA A O 1
ATOM 720 N N . ALA A 1 87 ? -8.720 -6.654 -19.252 1.00 84.19 87 ALA A N 1
ATOM 721 C CA . ALA A 1 87 ? -7.719 -5.635 -18.918 1.00 84.19 87 ALA A CA 1
ATOM 722 C C . ALA A 1 87 ? -6.271 -6.175 -18.944 1.00 84.19 87 ALA A C 1
ATOM 724 O O . ALA A 1 87 ? -5.322 -5.430 -19.193 1.00 84.19 87 ALA A O 1
ATOM 725 N N . TRP A 1 88 ? -6.086 -7.464 -18.645 1.00 85.00 88 TRP A N 1
ATOM 726 C CA . TRP A 1 88 ? -4.790 -8.134 -18.742 1.00 85.00 88 TRP A CA 1
ATOM 727 C C . TRP A 1 88 ? -4.383 -8.407 -20.189 1.00 85.00 88 TRP A C 1
ATOM 729 O O . TRP A 1 88 ? -3.210 -8.221 -20.488 1.00 85.00 88 TRP A O 1
ATOM 739 N N . GLU A 1 89 ? -5.315 -8.779 -21.069 1.00 91.00 89 GLU A N 1
ATOM 740 C CA . GLU A 1 89 ? -5.051 -8.951 -22.505 1.00 91.00 89 GLU A CA 1
ATOM 741 C C . GLU A 1 89 ? -4.559 -7.636 -23.120 1.00 91.00 89 GLU A C 1
ATOM 743 O O . GLU A 1 89 ? -3.472 -7.611 -23.680 1.00 91.00 89 GLU A O 1
ATOM 748 N N . GLU A 1 90 ? -5.235 -6.508 -22.860 1.00 89.75 90 GLU A N 1
ATOM 749 C CA . GLU A 1 90 ? -4.767 -5.179 -23.306 1.00 89.75 90 GLU A CA 1
ATOM 750 C C . GLU A 1 90 ? -3.341 -4.859 -22.809 1.00 89.75 90 GLU A C 1
ATOM 752 O O . GLU A 1 90 ? -2.534 -4.241 -23.505 1.00 89.75 90 GLU A O 1
ATOM 757 N N . THR A 1 91 ? -3.006 -5.296 -21.589 1.00 88.69 91 THR A N 1
ATOM 758 C CA . THR A 1 91 ? -1.665 -5.107 -21.015 1.00 88.69 91 THR A CA 1
ATOM 759 C C . THR A 1 91 ? -0.621 -5.998 -21.694 1.00 88.69 91 THR A C 1
ATOM 761 O O . THR A 1 91 ? 0.529 -5.581 -21.844 1.00 88.69 91 THR A O 1
ATOM 764 N N . ILE A 1 92 ? -0.994 -7.222 -22.075 1.00 89.31 92 ILE A N 1
ATOM 765 C CA . ILE A 1 92 ? -0.133 -8.166 -22.797 1.00 89.31 92 ILE A CA 1
ATOM 766 C C . ILE A 1 92 ? 0.093 -7.674 -24.225 1.00 89.31 92 ILE A C 1
ATOM 768 O O . ILE A 1 92 ? 1.245 -7.626 -24.654 1.00 89.31 92 ILE A O 1
ATOM 772 N N . ASP A 1 93 ? -0.963 -7.232 -24.908 1.00 92.12 93 ASP A N 1
ATOM 773 C CA . ASP A 1 93 ? -0.901 -6.671 -26.257 1.00 92.12 93 ASP A CA 1
ATOM 774 C C . ASP A 1 93 ? 0.063 -5.480 -26.289 1.00 92.12 93 ASP A C 1
ATOM 776 O O . ASP A 1 93 ? 1.059 -5.511 -27.012 1.00 92.12 93 ASP A O 1
ATOM 780 N N . HIS A 1 94 ? -0.112 -4.504 -25.392 1.00 90.81 94 HIS A N 1
ATOM 781 C CA . HIS A 1 94 ? 0.796 -3.358 -25.281 1.00 90.81 94 HIS A CA 1
ATOM 782 C C . HIS A 1 94 ? 2.242 -3.744 -24.911 1.00 90.81 94 HIS A C 1
ATOM 784 O O . HIS A 1 94 ? 3.218 -3.108 -25.326 1.00 90.81 94 HIS A O 1
ATOM 790 N N . ALA A 1 95 ? 2.418 -4.791 -24.101 1.00 89.88 95 ALA A N 1
ATOM 791 C CA . ALA A 1 95 ? 3.748 -5.286 -23.770 1.00 89.88 95 ALA A CA 1
ATOM 792 C C . ALA A 1 95 ? 4.422 -5.988 -24.957 1.00 89.88 95 ALA A C 1
ATOM 794 O O . ALA A 1 95 ? 5.645 -5.920 -25.081 1.00 89.88 95 ALA A O 1
ATOM 795 N N . SER A 1 96 ? 3.639 -6.628 -25.828 1.00 88.44 96 SER A N 1
ATOM 796 C CA . SER A 1 96 ? 4.126 -7.328 -27.018 1.00 88.44 96 SER A CA 1
ATOM 797 C C . SER A 1 96 ? 4.624 -6.378 -28.115 1.00 88.44 96 SER A C 1
ATOM 799 O O . SER A 1 96 ? 5.513 -6.746 -28.879 1.00 88.44 96 SER A O 1
ATOM 801 N N . GLU A 1 97 ? 4.147 -5.129 -28.128 1.00 93.75 97 GLU A N 1
ATOM 802 C CA . GLU A 1 97 ? 4.553 -4.086 -29.084 1.00 93.75 97 GLU A CA 1
ATOM 803 C C . GLU A 1 97 ? 6.051 -3.738 -29.016 1.00 93.75 97 GLU A C 1
ATOM 805 O O . GLU A 1 97 ? 6.614 -3.202 -29.971 1.00 93.75 97 GLU A O 1
ATOM 810 N N . SER A 1 98 ? 6.725 -4.000 -27.889 1.00 94.81 98 SER A N 1
ATOM 811 C CA . SER A 1 98 ? 8.131 -3.632 -27.707 1.00 94.81 98 SER A CA 1
ATOM 812 C C . SER A 1 98 ? 8.865 -4.547 -26.739 1.00 94.81 98 SER A C 1
ATOM 814 O O . SER A 1 98 ? 8.432 -4.769 -25.609 1.00 94.81 98 SER A O 1
ATOM 816 N N . MET A 1 99 ? 10.080 -4.955 -27.116 1.00 89.69 99 MET A N 1
ATOM 817 C CA . MET A 1 99 ? 10.992 -5.713 -26.248 1.00 89.69 99 MET A CA 1
ATOM 818 C C . MET A 1 99 ? 11.246 -5.012 -24.899 1.00 89.69 99 MET A C 1
ATOM 820 O O . MET A 1 99 ? 11.407 -5.668 -23.869 1.00 89.69 99 MET A O 1
ATOM 824 N N . LYS A 1 100 ? 11.244 -3.669 -24.876 1.00 89.81 100 LYS A N 1
ATOM 825 C CA . LYS A 1 100 ? 11.398 -2.885 -23.638 1.00 89.81 100 LYS A CA 1
ATOM 826 C C . LYS A 1 100 ? 10.173 -3.013 -22.727 1.00 89.81 100 LYS A C 1
ATOM 828 O O . LYS A 1 100 ? 10.339 -3.204 -21.522 1.00 89.81 100 LYS A O 1
ATOM 833 N N . ASN A 1 101 ? 8.966 -2.942 -23.292 1.00 91.25 101 ASN A N 1
ATOM 834 C CA . ASN A 1 101 ? 7.715 -3.079 -22.542 1.00 91.25 101 ASN A CA 1
ATOM 835 C C . ASN A 1 101 ? 7.566 -4.505 -22.002 1.00 91.25 101 ASN A C 1
ATOM 837 O O . ASN A 1 101 ? 7.240 -4.687 -20.828 1.00 91.25 101 ASN A O 1
ATOM 841 N N . LEU A 1 102 ? 7.905 -5.506 -22.820 1.00 92.38 102 LEU A N 1
ATOM 842 C CA . LEU A 1 102 ? 7.939 -6.909 -22.423 1.00 92.38 102 LEU A CA 1
ATOM 843 C C . LEU A 1 102 ? 8.900 -7.139 -21.252 1.00 92.38 102 LEU A C 1
ATOM 845 O O . LEU A 1 102 ? 8.516 -7.735 -20.247 1.00 92.38 102 LEU A O 1
ATOM 849 N N . HIS A 1 103 ? 10.127 -6.618 -21.337 1.00 87.56 103 HIS A N 1
ATOM 850 C CA . HIS A 1 103 ? 11.099 -6.709 -20.248 1.00 87.56 103 HIS A CA 1
ATOM 851 C C . HIS A 1 103 ? 10.587 -6.028 -18.969 1.00 87.56 103 HIS A C 1
ATOM 853 O O . HIS A 1 103 ? 10.692 -6.592 -17.879 1.00 87.56 103 HIS A O 1
ATOM 859 N N . GLN A 1 104 ? 9.970 -4.848 -19.086 1.00 86.81 104 GLN A N 1
ATOM 860 C CA . GLN A 1 104 ? 9.403 -4.139 -17.941 1.00 86.81 104 GLN A CA 1
ATOM 861 C C . GLN A 1 104 ? 8.239 -4.909 -17.294 1.00 86.81 104 GLN A C 1
ATOM 863 O O . GLN A 1 104 ? 8.168 -4.977 -16.064 1.00 86.81 104 GLN A O 1
ATOM 868 N N . LEU A 1 105 ? 7.340 -5.498 -18.091 1.00 88.81 105 LEU A N 1
ATOM 869 C CA . LEU A 1 105 ? 6.253 -6.347 -17.600 1.00 88.81 105 LEU A CA 1
ATOM 870 C C . LEU A 1 105 ? 6.806 -7.594 -16.898 1.00 88.81 105 LEU A C 1
ATOM 872 O O . LEU A 1 105 ? 6.367 -7.917 -15.794 1.00 88.81 105 LEU A O 1
ATOM 876 N N . ASN A 1 106 ? 7.813 -8.240 -17.488 1.00 88.94 106 ASN A N 1
ATOM 877 C CA . ASN A 1 106 ? 8.456 -9.424 -16.924 1.00 88.94 106 ASN A CA 1
ATOM 878 C C . ASN A 1 106 ? 9.093 -9.108 -15.561 1.00 88.94 106 ASN A C 1
ATOM 880 O O . ASN A 1 106 ? 8.764 -9.752 -14.570 1.00 88.94 106 ASN A O 1
ATOM 884 N N . CYS A 1 107 ? 9.859 -8.015 -15.461 1.00 81.31 107 CYS A N 1
ATOM 885 C CA . CYS A 1 107 ? 10.433 -7.538 -14.198 1.00 81.31 107 CYS A CA 1
ATOM 886 C C . CYS A 1 107 ? 9.377 -7.258 -13.111 1.00 81.31 107 CYS A C 1
ATOM 888 O O . CYS A 1 107 ? 9.615 -7.518 -11.928 1.00 81.31 107 CYS A O 1
ATOM 890 N N . ARG A 1 108 ? 8.196 -6.740 -13.488 1.00 83.69 108 ARG A N 1
ATOM 891 C CA . ARG A 1 108 ? 7.071 -6.533 -12.555 1.00 83.69 108 ARG A CA 1
ATOM 892 C C . ARG A 1 108 ? 6.474 -7.858 -12.073 1.00 83.69 108 ARG A C 1
ATOM 894 O O . ARG A 1 108 ? 6.107 -7.955 -10.902 1.00 83.69 108 ARG A O 1
ATOM 901 N N . LEU A 1 109 ? 6.374 -8.857 -12.951 1.00 85.06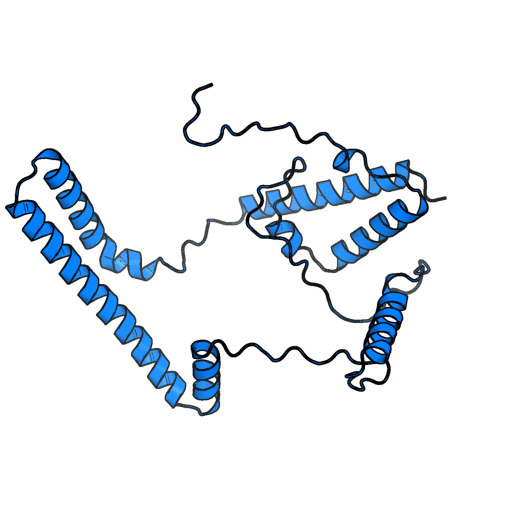 109 LEU A N 1
ATOM 902 C CA . LEU A 1 109 ? 5.820 -10.181 -12.652 1.00 85.06 109 LEU A CA 1
ATOM 903 C C . LEU A 1 109 ? 6.749 -11.018 -11.769 1.00 85.06 109 LEU A C 1
ATOM 905 O O . LEU A 1 109 ? 6.304 -11.602 -10.781 1.00 85.06 109 LEU A O 1
ATOM 909 N N . THR A 1 110 ? 8.041 -11.034 -12.085 1.00 82.38 110 THR A N 1
ATOM 910 C CA . THR A 1 110 ? 9.058 -11.795 -11.349 1.00 82.38 110 THR A CA 1
ATOM 911 C C . THR A 1 110 ? 9.431 -11.154 -10.017 1.00 82.38 110 THR A C 1
ATOM 913 O O . THR A 1 110 ? 10.147 -11.768 -9.228 1.00 82.38 110 THR A O 1
ATOM 916 N N . LYS A 1 111 ? 8.948 -9.928 -9.744 1.00 71.50 111 LYS A N 1
ATOM 917 C CA . LYS A 1 111 ? 9.359 -9.104 -8.596 1.00 71.50 111 LYS A CA 1
ATOM 918 C C . LYS A 1 111 ? 10.881 -9.072 -8.472 1.00 71.50 111 LYS A C 1
ATOM 920 O O . LYS A 1 111 ? 11.399 -9.182 -7.362 1.00 71.50 111 LYS A O 1
ATOM 925 N N . THR A 1 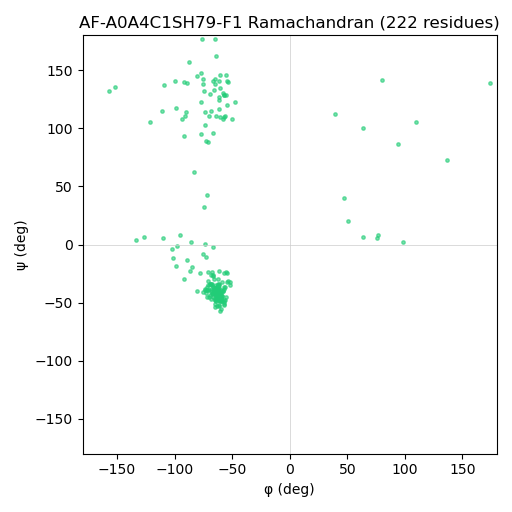112 ? 11.588 -8.987 -9.601 1.00 61.28 112 THR A N 1
ATOM 926 C CA . THR A 1 112 ? 13.050 -9.017 -9.596 1.00 61.28 112 THR A CA 1
ATOM 927 C C . THR A 1 112 ? 13.535 -7.871 -8.722 1.00 61.28 112 THR A C 1
ATOM 929 O O . THR A 1 112 ? 13.387 -6.698 -9.069 1.00 61.28 112 THR A O 1
ATOM 932 N N . THR A 1 113 ? 14.062 -8.214 -7.549 1.00 58.34 113 THR A N 1
ATOM 933 C CA . THR A 1 113 ? 14.652 -7.243 -6.639 1.00 58.34 113 THR A CA 1
ATOM 934 C C . THR A 1 113 ? 15.815 -6.600 -7.372 1.00 58.34 113 THR A C 1
ATOM 936 O O . THR A 1 113 ? 16.680 -7.309 -7.890 1.00 58.34 113 THR A O 1
ATOM 939 N N . THR A 1 114 ? 15.846 -5.268 -7.430 1.00 63.81 114 THR A N 1
ATOM 940 C CA . THR A 1 114 ? 17.039 -4.564 -7.902 1.00 63.81 114 THR A CA 1
ATOM 941 C C . THR A 1 114 ? 18.210 -5.051 -7.053 1.00 63.81 114 THR A C 1
ATOM 943 O O . THR A 1 114 ? 18.121 -4.929 -5.824 1.00 63.81 114 THR A O 1
ATOM 946 N N . PRO A 1 115 ? 19.259 -5.645 -7.647 1.00 62.66 115 PRO A N 1
ATOM 947 C CA . PRO A 1 115 ? 20.384 -6.131 -6.868 1.00 62.66 115 PRO A CA 1
ATOM 948 C C . PRO A 1 115 ? 20.921 -4.963 -6.046 1.00 62.66 115 PRO A C 1
ATOM 950 O O . PRO A 1 115 ? 21.118 -3.867 -6.572 1.00 62.66 115 PRO A O 1
ATOM 953 N N . ILE A 1 116 ? 21.083 -5.174 -4.741 1.00 66.25 116 ILE A N 1
ATOM 954 C CA . ILE A 1 116 ? 21.651 -4.153 -3.863 1.00 66.25 116 ILE A CA 1
ATOM 955 C C . ILE A 1 116 ? 23.067 -3.887 -4.378 1.00 66.25 116 ILE A C 1
ATOM 957 O O . ILE A 1 116 ? 23.896 -4.799 -4.407 1.00 66.25 116 ILE A O 1
ATOM 961 N N . CYS A 1 117 ? 23.327 -2.660 -4.832 1.00 65.94 117 CYS A N 1
ATOM 962 C CA . CYS A 1 117 ? 24.651 -2.276 -5.300 1.00 65.94 117 CYS A CA 1
ATOM 963 C C . CYS A 1 117 ? 25.669 -2.437 -4.153 1.00 65.94 117 CYS A C 1
ATOM 965 O O . CYS A 1 117 ? 25.375 -2.016 -3.030 1.00 65.94 117 CYS A O 1
ATOM 967 N N . PRO A 1 118 ? 26.854 -3.024 -4.405 1.00 74.31 118 PRO A N 1
ATOM 968 C CA . PRO A 1 118 ? 27.925 -3.087 -3.414 1.00 74.31 118 PRO A CA 1
ATOM 969 C C . PRO A 1 118 ? 28.297 -1.691 -2.905 1.00 74.31 118 PRO A C 1
ATOM 971 O O . PRO A 1 118 ? 28.270 -0.732 -3.676 1.00 74.31 118 PRO A O 1
ATOM 974 N N . ILE A 1 119 ? 28.672 -1.590 -1.626 1.00 78.25 119 ILE A N 1
ATOM 975 C CA . ILE A 1 119 ? 29.148 -0.339 -1.020 1.00 78.25 119 ILE A CA 1
ATOM 976 C C . ILE A 1 119 ? 30.359 0.156 -1.819 1.00 78.25 119 ILE A C 1
ATOM 978 O O . ILE A 1 119 ? 31.295 -0.607 -2.066 1.00 78.25 119 ILE A O 1
ATOM 982 N N . THR A 1 120 ? 30.325 1.417 -2.243 1.00 82.12 120 THR A N 1
ATOM 983 C CA . THR A 1 120 ? 31.411 2.055 -2.991 1.00 82.12 120 THR A CA 1
ATOM 984 C C . THR A 1 120 ? 32.267 2.917 -2.075 1.00 82.12 120 THR A C 1
ATOM 986 O O . THR A 1 120 ? 31.735 3.615 -1.214 1.00 82.12 120 THR A O 1
ATOM 989 N N . ASN A 1 121 ? 33.583 2.903 -2.281 1.00 78.25 121 ASN A N 1
ATOM 990 C CA . ASN A 1 121 ? 34.501 3.831 -1.620 1.00 78.25 121 ASN A CA 1
ATOM 991 C C . ASN A 1 121 ? 34.437 5.242 -2.251 1.00 78.25 121 ASN A C 1
ATOM 993 O O . ASN A 1 121 ? 33.759 5.455 -3.259 1.00 78.25 121 ASN A O 1
ATOM 997 N N . ARG A 1 122 ? 35.179 6.211 -1.693 1.00 73.00 122 ARG A N 1
ATOM 998 C CA . ARG A 1 122 ? 35.257 7.595 -2.209 1.00 73.00 122 ARG A CA 1
ATOM 999 C C . ARG A 1 122 ? 35.719 7.694 -3.673 1.00 73.00 122 ARG A C 1
ATOM 1001 O O . ARG A 1 122 ? 35.389 8.661 -4.349 1.00 73.00 122 ARG A O 1
ATOM 1008 N N . ALA A 1 123 ? 36.450 6.694 -4.165 1.00 77.25 123 ALA A N 1
ATOM 1009 C CA . ALA A 1 123 ? 36.899 6.601 -5.553 1.00 77.25 123 ALA A CA 1
ATOM 1010 C C . ALA A 1 123 ? 35.853 5.962 -6.495 1.00 77.25 123 ALA A C 1
ATOM 1012 O O . ALA A 1 123 ? 36.130 5.767 -7.675 1.00 77.25 123 ALA A O 1
ATOM 1013 N N . GLY A 1 124 ? 34.663 5.609 -5.992 1.00 75.44 124 GLY A N 1
ATOM 1014 C CA . GLY A 1 124 ? 33.607 4.943 -6.761 1.00 75.44 124 GLY A CA 1
ATOM 1015 C C . GLY A 1 124 ? 33.862 3.454 -7.024 1.00 75.44 124 GLY A C 1
ATOM 1016 O O . GLY A 1 124 ? 33.081 2.810 -7.727 1.00 75.44 124 GLY A O 1
ATOM 1017 N N . ALA A 1 125 ? 34.926 2.880 -6.457 1.00 80.81 125 ALA A N 1
ATOM 1018 C CA . ALA A 1 125 ? 35.243 1.464 -6.587 1.00 80.81 125 ALA A CA 1
ATOM 1019 C C . ALA A 1 125 ? 34.411 0.623 -5.609 1.00 80.81 125 ALA A C 1
ATOM 1021 O O . ALA A 1 125 ? 34.120 1.040 -4.487 1.00 80.81 125 ALA A O 1
ATOM 1022 N N . ARG A 1 126 ? 34.023 -0.581 -6.043 1.00 82.12 126 ARG A N 1
ATOM 1023 C CA . ARG A 1 126 ? 33.186 -1.505 -5.265 1.00 82.12 126 ARG A CA 1
ATOM 1024 C C . ARG A 1 126 ? 34.016 -2.195 -4.180 1.00 82.12 126 ARG A C 1
ATOM 1026 O O . ARG A 1 126 ? 34.972 -2.897 -4.502 1.00 82.12 126 ARG A O 1
ATOM 1033 N N . SER A 1 127 ? 33.605 -2.061 -2.922 1.00 79.12 127 SER A N 1
ATOM 1034 C CA . SER A 1 127 ? 34.234 -2.722 -1.775 1.00 79.12 127 SER A CA 1
ATOM 1035 C C . SER A 1 127 ? 33.531 -4.047 -1.464 1.00 79.12 127 SER A C 1
ATOM 1037 O O . SER A 1 127 ? 32.401 -4.084 -0.960 1.00 79.12 127 SER A O 1
ATOM 1039 N N . TYR A 1 128 ? 34.191 -5.166 -1.764 1.00 78.38 128 TYR A N 1
ATOM 1040 C CA . TYR A 1 128 ? 33.672 -6.502 -1.439 1.00 78.38 128 TYR A CA 1
ATOM 1041 C C . TYR A 1 128 ? 34.151 -7.012 -0.079 1.00 78.38 128 TYR A C 1
ATOM 1043 O O . TYR A 1 128 ? 33.401 -7.732 0.577 1.00 78.38 128 TYR A O 1
ATOM 1051 N N . ASP A 1 129 ? 35.343 -6.597 0.345 1.00 82.75 129 ASP A N 1
ATOM 1052 C CA . ASP A 1 129 ? 35.970 -7.024 1.591 1.00 82.75 129 ASP A CA 1
ATOM 1053 C C . ASP A 1 129 ? 35.371 -6.329 2.830 1.00 82.75 129 ASP A C 1
ATOM 1055 O O . ASP A 1 129 ? 34.918 -5.183 2.761 1.00 82.75 129 ASP A O 1
ATOM 1059 N N . VAL A 1 130 ? 35.336 -7.031 3.967 1.00 80.50 130 VAL A N 1
ATOM 1060 C CA . VAL A 1 130 ? 34.679 -6.571 5.207 1.00 80.50 130 VAL A CA 1
ATOM 1061 C C . VAL A 1 130 ? 35.300 -5.279 5.767 1.00 80.50 130 VAL A C 1
ATOM 1063 O O . VAL A 1 130 ? 34.540 -4.327 5.972 1.00 80.50 130 VAL A O 1
ATOM 1066 N N . PRO A 1 131 ? 36.628 -5.170 5.983 1.00 84.25 131 PRO A N 1
ATOM 1067 C CA . PRO A 1 131 ? 37.238 -3.923 6.450 1.00 84.25 131 PRO A CA 1
ATOM 1068 C C . PRO A 1 131 ? 37.085 -2.786 5.430 1.00 84.25 131 PRO A C 1
ATOM 1070 O O . PRO A 1 131 ? 36.701 -1.680 5.805 1.00 84.25 131 PRO A O 1
ATOM 1073 N N . ALA A 1 132 ? 37.230 -3.068 4.131 1.00 80.56 132 ALA A N 1
ATOM 1074 C CA . ALA A 1 132 ? 37.048 -2.066 3.077 1.00 80.56 132 ALA A CA 1
ATOM 1075 C C . ALA A 1 132 ? 35.614 -1.495 3.020 1.00 80.56 132 ALA A C 1
ATOM 1077 O O . ALA A 1 132 ? 35.401 -0.349 2.614 1.00 80.56 132 ALA A O 1
ATOM 1078 N N . ARG A 1 133 ? 34.602 -2.280 3.416 1.00 81.38 133 ARG A N 1
ATOM 1079 C CA . ARG A 1 133 ? 33.220 -1.799 3.580 1.00 81.38 133 ARG A CA 1
ATOM 1080 C C . ARG A 1 133 ? 33.064 -0.916 4.811 1.00 81.38 133 ARG A C 1
ATOM 1082 O O . ARG A 1 133 ? 32.364 0.090 4.727 1.00 81.38 133 ARG A O 1
ATOM 1089 N N . ALA A 1 134 ? 33.688 -1.283 5.929 1.00 83.31 134 ALA A N 1
ATOM 1090 C CA . ALA A 1 134 ? 33.644 -0.491 7.155 1.00 83.31 134 ALA A CA 1
ATOM 1091 C C . ALA A 1 134 ? 34.266 0.895 6.934 1.00 83.31 134 ALA A C 1
ATOM 1093 O O . ALA A 1 134 ? 33.647 1.902 7.267 1.00 83.31 134 ALA A O 1
ATOM 1094 N N . GLU A 1 135 ? 35.420 0.960 6.272 1.00 85.06 135 GLU A N 1
ATOM 1095 C CA . GLU A 1 135 ? 36.070 2.223 5.909 1.00 85.06 135 GLU A CA 1
ATOM 1096 C C . GLU A 1 135 ? 35.210 3.076 4.975 1.00 85.06 135 GLU A C 1
ATOM 1098 O O . GLU A 1 135 ? 35.064 4.277 5.195 1.00 85.06 135 GLU A O 1
ATOM 1103 N N . ALA A 1 136 ? 34.582 2.466 3.964 1.00 83.62 136 ALA A N 1
ATOM 1104 C CA . ALA A 1 136 ? 33.676 3.183 3.069 1.00 83.62 136 ALA A CA 1
ATOM 1105 C C . ALA A 1 136 ? 32.464 3.775 3.817 1.00 83.62 136 ALA A C 1
ATOM 1107 O O . ALA A 1 136 ? 32.021 4.877 3.496 1.00 83.62 136 ALA A O 1
ATOM 1108 N N . ILE A 1 137 ? 31.956 3.082 4.844 1.00 80.62 137 ILE A N 1
ATOM 1109 C CA . ILE A 1 137 ? 30.899 3.602 5.722 1.00 80.62 137 ILE A CA 1
ATOM 1110 C C . ILE A 1 137 ? 31.425 4.758 6.579 1.00 80.62 137 ILE A C 1
ATOM 1112 O O . ILE A 1 137 ? 30.766 5.792 6.645 1.00 80.62 137 ILE A O 1
ATOM 1116 N N . VAL A 1 138 ? 32.598 4.618 7.205 1.00 84.69 138 VAL A N 1
ATOM 1117 C CA . VAL A 1 138 ? 33.210 5.685 8.019 1.00 84.69 138 VAL A CA 1
ATOM 1118 C C . VAL A 1 138 ? 33.393 6.953 7.184 1.00 84.69 138 VAL A C 1
ATOM 1120 O O . VAL A 1 138 ? 32.872 8.003 7.553 1.00 84.69 138 VAL A O 1
ATOM 1123 N N . GLN A 1 139 ? 34.010 6.834 6.007 1.00 82.38 139 GLN A N 1
ATOM 1124 C CA . GLN A 1 139 ? 34.209 7.948 5.075 1.00 82.38 139 GLN A CA 1
ATOM 1125 C C . GLN A 1 139 ? 32.885 8.596 4.649 1.00 82.3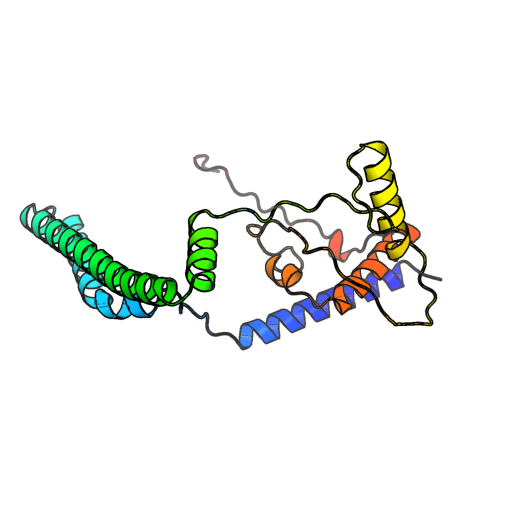8 139 GLN A C 1
ATOM 1127 O O . GLN A 1 139 ? 32.792 9.818 4.539 1.00 82.38 139 GLN A O 1
ATOM 1132 N N . TYR A 1 140 ? 31.842 7.795 4.415 1.00 79.94 140 TYR A N 1
ATOM 1133 C CA . TYR A 1 140 ? 30.519 8.319 4.081 1.00 79.94 140 TYR A CA 1
ATOM 1134 C C . TYR A 1 140 ? 29.892 9.099 5.247 1.00 79.94 140 TYR A C 1
ATOM 1136 O O . TYR A 1 140 ? 29.236 10.116 5.024 1.00 79.94 140 TYR A O 1
ATOM 1144 N N . LEU A 1 141 ? 30.090 8.645 6.487 1.00 78.88 141 LEU A N 1
ATOM 1145 C CA . LEU A 1 141 ? 29.526 9.269 7.684 1.00 78.88 141 LEU A CA 1
ATOM 1146 C C . LEU A 1 141 ? 30.289 10.533 8.122 1.00 78.88 141 LEU A C 1
ATOM 1148 O O . LEU A 1 141 ? 29.684 11.428 8.706 1.00 78.88 141 LEU A O 1
ATOM 1152 N N . GLU A 1 142 ? 31.568 10.694 7.790 1.00 79.31 142 GLU A N 1
ATOM 1153 C CA . GLU A 1 142 ? 32.325 11.913 8.126 1.00 79.31 142 GLU A CA 1
ATOM 1154 C C . GLU A 1 142 ? 31.687 13.199 7.565 1.00 79.31 142 GLU A C 1
ATOM 1156 O O . GLU A 1 142 ? 31.632 14.225 8.248 1.00 79.31 142 GLU A O 1
ATOM 1161 N N . GLY A 1 143 ? 31.136 13.151 6.349 1.00 70.31 143 GLY A N 1
ATOM 1162 C CA . GLY A 1 143 ? 30.472 14.292 5.708 1.00 70.31 143 GLY A CA 1
ATOM 1163 C C . GLY A 1 143 ? 29.251 14.837 6.475 1.00 70.31 143 GLY A C 1
ATOM 1164 O O . GLY A 1 143 ? 29.218 16.027 6.804 1.00 70.31 143 GLY A O 1
ATOM 1165 N N . PRO A 1 144 ? 28.218 14.018 6.760 1.00 65.00 144 PRO A N 1
ATOM 1166 C CA . PRO A 1 144 ? 27.026 14.459 7.482 1.00 65.00 144 PRO A CA 1
ATOM 1167 C C . PRO A 1 144 ? 27.275 14.811 8.955 1.00 65.00 144 PRO A C 1
ATOM 1169 O O . PRO A 1 144 ? 26.525 15.632 9.490 1.00 65.00 144 PRO A O 1
ATOM 1172 N N . PHE A 1 145 ? 28.299 14.233 9.593 1.00 61.31 145 PHE A N 1
ATOM 1173 C CA . PHE A 1 145 ? 28.597 14.442 11.017 1.00 61.31 145 PHE A CA 1
ATOM 1174 C C . PHE A 1 145 ? 29.682 15.496 11.292 1.00 61.31 145 PHE A C 1
ATOM 1176 O O . PHE A 1 145 ? 29.928 15.835 12.449 1.00 61.31 145 PHE A O 1
ATOM 1183 N N . SER A 1 146 ? 30.270 16.093 10.254 1.00 68.50 146 SER A N 1
ATOM 1184 C CA . SER A 1 146 ? 31.171 17.237 10.414 1.00 68.50 146 SER A CA 1
ATOM 1185 C C . SER A 1 146 ? 30.409 18.541 10.713 1.00 68.50 146 SER A C 1
ATOM 1187 O O . SER A 1 146 ? 29.334 18.785 10.149 1.00 68.50 146 SER A O 1
ATOM 1189 N N . PRO A 1 147 ? 30.943 19.427 11.578 1.00 55.25 147 PRO A N 1
ATOM 1190 C CA . PRO A 1 147 ? 30.319 20.708 11.889 1.00 55.25 147 PRO A CA 1
ATOM 1191 C C . PRO A 1 147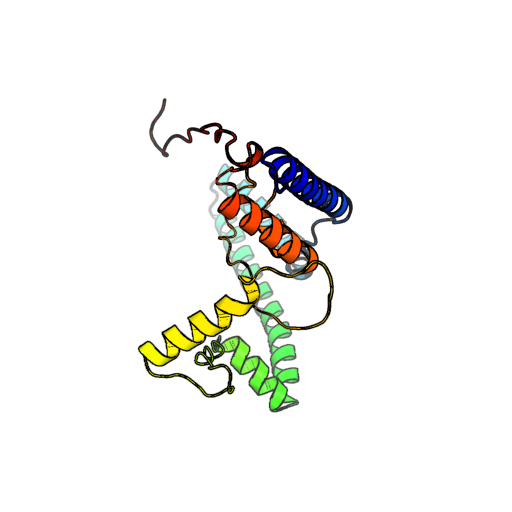 ? 30.260 21.598 10.640 1.00 55.25 147 PRO A C 1
ATOM 1193 O O . PRO A 1 147 ? 31.273 22.088 10.149 1.00 55.25 147 PRO A O 1
ATOM 1196 N N . LYS A 1 148 ? 29.050 21.831 10.121 1.00 55.09 148 LYS A N 1
ATOM 1197 C CA . LYS A 1 148 ? 28.833 22.766 9.012 1.00 55.09 148 LYS A CA 1
ATOM 1198 C C . LYS A 1 148 ? 28.971 24.199 9.524 1.00 55.09 148 LYS A C 1
ATOM 1200 O O . LYS A 1 148 ? 28.144 24.646 10.319 1.00 55.09 148 LYS A O 1
ATOM 1205 N N . SER A 1 149 ? 29.999 24.906 9.052 1.00 47.53 149 SER A N 1
ATOM 1206 C CA . SER A 1 149 ? 30.111 26.361 9.201 1.00 47.53 149 SER A CA 1
ATOM 1207 C C . SER A 1 149 ? 28.846 27.033 8.633 1.00 47.53 149 SER A C 1
ATOM 1209 O O . SER A 1 149 ? 28.320 26.562 7.621 1.00 47.53 149 SER A O 1
ATOM 1211 N N . PRO A 1 150 ? 28.306 28.098 9.256 1.00 47.19 150 PRO A N 1
ATOM 1212 C CA . PRO A 1 150 ? 27.047 28.721 8.834 1.00 47.19 150 PRO A CA 1
ATOM 1213 C C . PRO A 1 150 ? 27.094 29.406 7.456 1.00 47.19 150 PRO A C 1
ATOM 1215 O O . PRO A 1 150 ? 26.061 29.882 6.988 1.00 47.19 150 PRO A O 1
ATOM 1218 N N . ALA A 1 151 ? 28.242 29.424 6.780 1.00 45.41 151 ALA A N 1
ATOM 1219 C CA . ALA A 1 151 ? 28.378 29.918 5.419 1.00 45.41 151 ALA A CA 1
ATOM 1220 C C . ALA A 1 151 ? 28.627 28.756 4.446 1.00 45.41 151 ALA A C 1
ATOM 1222 O O . ALA A 1 151 ? 29.468 27.900 4.700 1.00 45.41 151 ALA A O 1
ATOM 1223 N N . ILE A 1 152 ? 27.944 28.804 3.298 1.00 39.84 152 ILE A N 1
ATOM 1224 C CA . ILE A 1 152 ? 28.011 27.886 2.144 1.00 39.84 152 ILE A CA 1
ATOM 1225 C C . ILE A 1 152 ? 26.956 26.767 2.185 1.00 39.84 152 ILE A C 1
ATOM 1227 O O . ILE A 1 152 ? 27.162 25.631 2.606 1.00 39.84 152 ILE A O 1
ATOM 1231 N N . SER A 1 153 ? 25.782 27.120 1.660 1.00 45.41 153 SER A N 1
ATOM 1232 C CA . SER A 1 153 ? 24.771 26.186 1.175 1.00 45.41 153 SER A CA 1
ATOM 1233 C C . SER A 1 153 ? 25.006 25.944 -0.312 1.00 45.41 153 SER A C 1
ATOM 1235 O O . SER A 1 153 ? 24.468 26.690 -1.129 1.00 45.41 153 SER A O 1
ATOM 1237 N N . THR A 1 154 ? 25.757 24.911 -0.701 1.00 39.28 154 THR A N 1
ATOM 1238 C CA . THR A 1 154 ? 25.585 24.319 -2.039 1.00 39.28 154 THR A CA 1
ATOM 1239 C C . THR A 1 154 ? 26.075 22.869 -2.111 1.00 39.28 154 THR A C 1
ATOM 1241 O O . THR A 1 154 ? 27.198 22.557 -1.743 1.00 39.28 154 THR A O 1
ATOM 1244 N N . MET A 1 155 ? 25.203 22.040 -2.693 1.00 34.75 155 MET A N 1
ATOM 1245 C CA . MET A 1 155 ? 25.438 20.740 -3.338 1.00 34.75 155 MET A CA 1
ATOM 1246 C C . MET A 1 155 ? 25.590 19.477 -2.471 1.00 34.75 155 MET A C 1
ATOM 1248 O O . MET A 1 155 ? 26.249 19.462 -1.442 1.00 34.75 155 MET A O 1
ATOM 1252 N N . MET A 1 156 ? 24.999 18.403 -3.020 1.00 37.53 156 MET A N 1
ATOM 1253 C CA . MET A 1 156 ? 25.242 16.964 -2.800 1.00 37.53 156 MET A CA 1
ATOM 1254 C C . MET A 1 156 ? 24.157 16.157 -2.052 1.00 37.53 156 MET A C 1
ATOM 1256 O O . MET A 1 156 ? 23.942 16.284 -0.849 1.00 37.53 156 MET A O 1
ATOM 1260 N N . GLN A 1 157 ? 23.458 15.370 -2.891 1.00 37.41 157 GLN A N 1
ATOM 1261 C CA . GLN A 1 157 ? 23.120 13.931 -2.827 1.00 37.41 157 GLN A CA 1
ATOM 1262 C C . GLN A 1 157 ? 22.746 13.332 -1.462 1.00 37.41 157 GLN A C 1
ATOM 1264 O O . GLN A 1 157 ? 23.494 13.375 -0.499 1.00 37.41 157 GLN A O 1
ATOM 1269 N N . GLU A 1 158 ? 21.484 12.926 -1.286 1.00 48.75 158 GLU A N 1
ATOM 1270 C CA . GLU A 1 158 ? 20.987 11.555 -1.537 1.00 48.75 158 GLU A CA 1
ATOM 1271 C C . GLU A 1 158 ? 21.639 10.519 -0.621 1.00 48.75 158 GLU A C 1
ATOM 1273 O O . GLU A 1 158 ? 22.765 10.119 -0.844 1.00 48.75 158 GLU A O 1
ATOM 1278 N N . HIS A 1 159 ? 20.926 10.120 0.436 1.00 39.34 159 HIS A N 1
ATOM 1279 C CA . HIS A 1 159 ? 20.403 8.767 0.673 1.00 39.34 159 HIS A CA 1
ATOM 1280 C C . HIS A 1 159 ? 19.783 8.716 2.079 1.00 39.34 159 HIS A C 1
ATOM 1282 O O . HIS A 1 159 ? 20.310 9.290 3.028 1.00 39.34 159 HIS A O 1
ATOM 1288 N N . GLY A 1 160 ? 18.638 8.039 2.204 1.00 36.69 160 GLY A N 1
ATOM 1289 C CA . GLY A 1 160 ? 17.990 7.775 3.490 1.00 36.69 160 GLY A CA 1
ATOM 1290 C C . GLY A 1 160 ? 16.484 7.994 3.459 1.00 36.69 160 GLY A C 1
ATOM 1291 O O . GLY A 1 160 ? 15.977 8.957 4.025 1.00 36.69 160 GLY A O 1
ATOM 1292 N N . THR A 1 161 ? 15.740 7.096 2.813 1.00 37.38 161 THR A N 1
ATOM 1293 C CA . THR A 1 161 ? 14.316 6.953 3.134 1.00 37.38 161 THR A CA 1
ATOM 1294 C C . THR A 1 161 ? 14.239 6.370 4.542 1.00 37.38 161 THR A C 1
ATOM 1296 O O . THR A 1 161 ? 14.684 5.242 4.758 1.00 37.38 161 THR A O 1
ATOM 1299 N N . LEU A 1 162 ? 13.703 7.124 5.505 1.00 40.81 162 LEU A N 1
ATOM 1300 C CA . LEU A 1 162 ? 13.431 6.615 6.849 1.00 40.81 162 LEU A CA 1
ATOM 1301 C C . LEU A 1 162 ? 12.507 5.396 6.727 1.00 40.81 162 LEU A C 1
ATOM 1303 O O . LEU A 1 162 ? 11.334 5.513 6.364 1.00 40.81 162 LEU A O 1
ATOM 1307 N N . ARG A 1 163 ? 13.032 4.201 7.007 1.00 41.84 163 ARG A N 1
ATOM 1308 C CA . ARG A 1 163 ? 12.257 2.956 6.991 1.00 41.84 163 ARG A CA 1
ATOM 1309 C C . ARG A 1 163 ? 11.520 2.799 8.322 1.00 41.84 163 ARG A C 1
ATOM 1311 O O . ARG A 1 163 ? 11.763 1.860 9.064 1.00 41.84 163 ARG A O 1
ATOM 1318 N N . ALA A 1 164 ? 10.626 3.734 8.628 1.00 46.22 164 ALA A N 1
ATOM 1319 C CA . ALA A 1 164 ? 9.767 3.641 9.803 1.00 46.22 164 ALA A CA 1
ATOM 1320 C C . ALA A 1 164 ? 8.653 2.606 9.560 1.00 46.22 164 ALA A C 1
ATOM 1322 O O . ALA A 1 164 ? 8.117 2.527 8.450 1.00 46.22 164 ALA A O 1
ATOM 1323 N N . CYS A 1 165 ? 8.329 1.770 10.547 1.00 42.12 165 CYS A N 1
ATOM 1324 C CA . CYS A 1 165 ? 7.352 0.694 10.397 1.00 42.12 165 CYS A CA 1
ATOM 1325 C C . CYS A 1 165 ? 5.940 1.295 10.257 1.00 42.12 165 CYS A C 1
ATOM 1327 O O . CYS A 1 165 ? 5.402 1.890 11.181 1.00 42.12 165 CYS A O 1
ATOM 1329 N N . GLY A 1 166 ? 5.327 1.193 9.073 1.00 47.03 166 GLY A N 1
ATOM 1330 C CA . GLY A 1 166 ? 4.080 1.900 8.730 1.00 47.03 166 GLY A CA 1
ATOM 1331 C C . GLY A 1 166 ? 2.799 1.336 9.363 1.00 47.03 166 GLY A C 1
ATOM 1332 O O . GLY A 1 166 ? 1.761 1.334 8.709 1.00 47.03 166 GLY A O 1
ATOM 1333 N N . ARG A 1 167 ? 2.869 0.775 10.573 1.00 53.16 167 ARG A N 1
ATOM 1334 C CA . ARG A 1 167 ? 1.714 0.204 11.294 1.00 53.16 167 ARG A CA 1
ATOM 1335 C C . ARG A 1 167 ? 1.541 0.761 12.705 1.00 53.16 167 ARG A C 1
ATOM 1337 O O . ARG A 1 167 ? 0.693 0.272 13.443 1.00 53.16 167 ARG A O 1
ATOM 1344 N N . GLU A 1 168 ? 2.335 1.756 13.071 1.00 58.84 168 GLU A N 1
ATOM 1345 C CA . GLU A 1 168 ? 2.256 2.421 14.367 1.00 58.84 168 GLU A CA 1
ATOM 1346 C C . GLU A 1 168 ? 1.267 3.590 14.284 1.00 58.84 168 GLU A C 1
ATOM 1348 O O . GLU A 1 168 ? 1.197 4.292 13.269 1.00 58.84 168 GLU A O 1
ATOM 1353 N N . GLY A 1 169 ? 0.451 3.752 15.328 1.00 59.19 169 GLY A N 1
ATOM 1354 C CA . GLY A 1 169 ? -0.419 4.919 15.465 1.00 59.19 169 GLY A CA 1
ATOM 1355 C C . GLY A 1 169 ? 0.403 6.208 15.611 1.00 59.19 169 GLY A C 1
ATOM 1356 O O . GLY A 1 169 ? 1.595 6.130 15.912 1.00 59.19 169 GLY A O 1
ATOM 1357 N N . PRO A 1 170 ? -0.201 7.392 15.395 1.00 69.19 170 PRO A N 1
ATOM 1358 C CA . PRO A 1 170 ? 0.460 8.662 15.685 1.00 69.19 170 PRO A CA 1
ATOM 1359 C C . PRO A 1 170 ? 0.967 8.680 17.130 1.00 69.19 170 PRO A C 1
ATOM 1361 O O . PRO A 1 170 ? 0.275 8.193 18.027 1.00 69.19 170 PRO A O 1
ATOM 1364 N N . GLY A 1 171 ? 2.160 9.235 17.345 1.00 67.25 171 GLY A N 1
ATOM 1365 C CA . GLY A 1 171 ? 2.677 9.447 18.693 1.00 67.25 171 GLY A CA 1
ATOM 1366 C C . GLY A 1 171 ? 1.824 10.452 19.485 1.00 67.25 171 GLY A C 1
ATOM 1367 O O . GLY A 1 171 ? 0.889 11.047 18.937 1.00 67.25 171 GLY A O 1
ATOM 1368 N N . PRO A 1 172 ? 2.155 10.698 20.767 1.00 67.50 172 PRO A N 1
ATOM 1369 C CA . PRO A 1 172 ? 1.503 11.729 21.587 1.00 67.50 172 PRO A CA 1
ATOM 1370 C C . PRO A 1 172 ? 1.550 13.132 20.958 1.00 67.50 172 PRO A C 1
ATOM 1372 O O . PRO A 1 172 ? 0.706 13.982 21.223 1.00 67.50 172 PRO A O 1
ATOM 1375 N N . ASP A 1 173 ? 2.524 13.368 20.079 1.00 67.88 173 ASP A N 1
ATOM 1376 C CA . ASP A 1 173 ? 2.692 14.594 19.302 1.00 67.88 173 ASP A CA 1
ATOM 1377 C C . ASP A 1 173 ? 1.657 14.771 18.169 1.00 67.88 173 ASP A C 1
ATOM 1379 O O . ASP A 1 173 ? 1.547 15.866 17.595 1.00 67.88 173 ASP A O 1
ATOM 1383 N N . GLY A 1 174 ? 0.881 13.721 17.871 1.00 72.69 174 GLY A N 1
ATOM 1384 C CA . GLY A 1 174 ? -0.116 13.658 16.805 1.00 72.69 174 GLY A CA 1
ATOM 1385 C C . GLY A 1 174 ? 0.489 13.470 15.413 1.00 72.69 174 GLY A C 1
ATOM 1386 O O . GLY A 1 174 ? -0.230 13.564 14.416 1.00 72.69 174 GLY A O 1
ATOM 1387 N N . ILE A 1 175 ? 1.798 13.210 15.311 1.00 74.88 175 ILE A N 1
ATOM 1388 C CA . ILE A 1 175 ? 2.485 13.099 14.027 1.00 74.88 175 ILE A CA 1
ATOM 1389 C C . ILE A 1 175 ? 2.454 11.639 13.564 1.00 74.88 175 ILE A C 1
ATOM 1391 O O . ILE A 1 175 ? 3.113 10.765 14.117 1.00 74.88 175 ILE A O 1
ATOM 1395 N N . ALA A 1 176 ? 1.688 11.358 12.506 1.00 73.06 176 ALA A N 1
ATOM 1396 C CA . ALA A 1 176 ? 1.679 10.031 11.897 1.00 73.06 176 ALA A CA 1
ATOM 1397 C C . ALA A 1 176 ? 3.031 9.697 11.238 1.00 73.06 176 ALA A C 1
ATOM 1399 O O . ALA A 1 176 ? 3.603 10.522 10.521 1.00 73.06 176 ALA A O 1
ATOM 1400 N N . THR A 1 177 ? 3.477 8.445 11.367 1.00 70.31 177 THR A N 1
ATOM 1401 C CA . THR A 1 177 ? 4.705 7.918 10.742 1.00 70.31 177 THR A CA 1
ATOM 1402 C C . THR A 1 177 ? 4.754 8.147 9.227 1.00 70.31 177 THR A C 1
ATOM 1404 O O . THR A 1 177 ? 5.816 8.374 8.650 1.00 70.31 177 THR A O 1
ATOM 1407 N N . GLU A 1 178 ? 3.596 8.146 8.567 1.00 71.38 178 GLU A N 1
ATOM 1408 C CA . GLU A 1 178 ? 3.493 8.422 7.132 1.00 71.38 178 GLU A CA 1
ATOM 1409 C C . GLU A 1 178 ? 3.805 9.887 6.785 1.00 71.38 178 GLU A C 1
ATOM 1411 O O . GLU A 1 178 ? 4.419 10.164 5.758 1.00 71.38 178 GLU A O 1
ATOM 1416 N N . ALA A 1 179 ? 3.465 10.834 7.661 1.00 71.94 179 ALA A N 1
ATOM 1417 C CA . ALA A 1 179 ? 3.806 12.237 7.449 1.00 71.94 179 ALA A CA 1
ATOM 1418 C C . ALA A 1 179 ? 5.319 12.471 7.544 1.00 71.94 179 ALA A C 1
ATOM 1420 O O . ALA A 1 179 ? 5.863 13.266 6.780 1.00 71.94 179 ALA A O 1
ATOM 1421 N N . LEU A 1 180 ? 6.010 11.728 8.417 1.00 73.75 180 LEU A N 1
ATOM 1422 C CA . LEU A 1 180 ? 7.472 11.759 8.510 1.00 73.75 180 LEU A CA 1
ATOM 1423 C C . LEU A 1 180 ? 8.142 11.256 7.222 1.00 73.75 180 LEU A C 1
ATOM 1425 O O . LEU A 1 180 ? 9.164 11.797 6.804 1.00 73.75 180 LEU A O 1
ATOM 1429 N N . ARG A 1 181 ? 7.543 10.269 6.541 1.00 73.38 181 ARG A N 1
ATOM 1430 C CA . ARG A 1 181 ? 8.042 9.762 5.248 1.00 73.38 181 ARG A CA 1
ATOM 1431 C C . ARG A 1 181 ? 7.940 10.785 4.119 1.00 73.38 181 ARG A C 1
ATOM 1433 O O . ARG A 1 181 ? 8.716 10.717 3.171 1.00 73.38 181 ARG A O 1
ATOM 1440 N N . GLN A 1 182 ? 6.995 11.716 4.219 1.00 78.62 182 GLN A N 1
ATOM 1441 C CA . GLN A 1 182 ? 6.727 12.728 3.196 1.00 78.62 182 GLN A CA 1
ATOM 1442 C C . GLN A 1 182 ? 7.444 14.060 3.463 1.00 78.62 182 GLN A C 1
ATOM 1444 O O . GLN A 1 182 ? 7.204 15.045 2.762 1.00 78.62 182 GLN A O 1
ATOM 1449 N N . LEU A 1 183 ? 8.336 14.119 4.459 1.00 78.31 183 LEU A N 1
ATOM 1450 C CA . LEU A 1 183 ? 9.030 15.356 4.797 1.00 78.31 183 LEU A CA 1
ATOM 1451 C C . LEU A 1 183 ? 9.974 15.815 3.671 1.00 78.31 183 LEU A C 1
ATOM 1453 O O . LEU A 1 183 ? 10.803 15.043 3.183 1.00 78.31 183 LEU A O 1
ATOM 1457 N N . PRO A 1 184 ? 9.927 17.105 3.288 1.00 82.25 184 PRO A N 1
ATOM 1458 C CA . PRO A 1 184 ? 10.896 17.673 2.362 1.00 82.25 184 PRO A CA 1
ATOM 1459 C C . PRO A 1 184 ? 12.329 17.581 2.903 1.00 82.25 184 PRO A C 1
ATOM 1461 O O . PRO A 1 184 ? 12.570 17.808 4.088 1.00 82.25 184 PRO A O 1
ATOM 1464 N N . LYS A 1 185 ? 13.314 17.385 2.015 1.00 77.88 185 LYS A N 1
ATOM 1465 C CA . LYS A 1 185 ? 14.745 17.251 2.371 1.00 77.88 185 LYS A CA 1
ATOM 1466 C C . LYS A 1 185 ? 15.277 18.392 3.258 1.00 77.88 185 LYS A C 1
ATOM 1468 O O . LYS A 1 185 ? 16.078 18.155 4.156 1.00 77.88 185 LYS A O 1
ATOM 1473 N N . ARG A 1 186 ? 14.791 19.625 3.067 1.00 78.12 186 ARG A N 1
ATOM 1474 C CA . ARG A 1 186 ? 15.144 20.786 3.914 1.00 78.12 186 ARG A CA 1
ATOM 1475 C C . ARG A 1 186 ? 14.794 20.589 5.395 1.00 78.12 186 ARG A C 1
ATOM 1477 O O . ARG A 1 186 ? 15.504 21.091 6.259 1.00 78.12 186 ARG A O 1
ATOM 1484 N N . VAL A 1 187 ? 13.722 19.849 5.683 1.00 81.88 187 VAL A N 1
ATOM 1485 C CA . VAL A 1 187 ? 13.281 19.543 7.050 1.00 81.88 187 VAL A CA 1
ATOM 1486 C C . VAL A 1 187 ? 14.211 18.513 7.690 1.00 81.8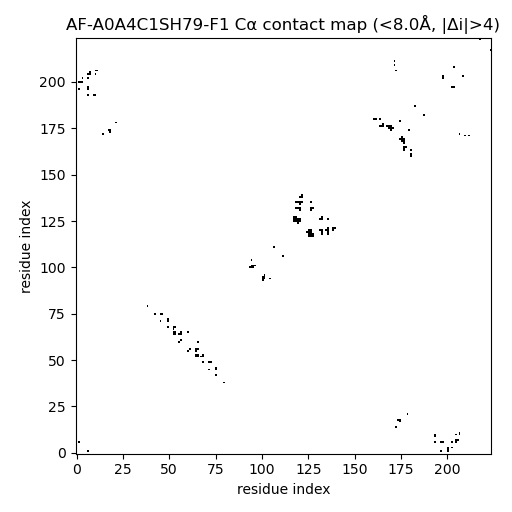8 187 VAL A C 1
ATOM 1488 O O . VAL A 1 187 ? 14.596 18.689 8.838 1.00 81.88 187 VAL A O 1
ATOM 1491 N N . MET A 1 188 ? 14.672 17.518 6.926 1.00 80.00 188 MET A N 1
ATOM 1492 C CA . MET A 1 188 ? 15.669 16.542 7.390 1.00 80.00 188 MET A CA 1
ATOM 1493 C C . MET A 1 188 ? 16.988 17.210 7.800 1.00 80.00 188 MET A C 1
ATOM 1495 O O . MET A 1 188 ? 17.583 16.856 8.812 1.00 80.00 188 MET A O 1
ATOM 1499 N N . VAL A 1 189 ? 17.431 18.228 7.054 1.00 81.69 189 VAL A N 1
ATOM 1500 C CA . VAL A 1 189 ? 18.627 19.006 7.421 1.00 81.69 189 VAL A CA 1
ATOM 1501 C C . VAL A 1 189 ? 18.425 19.749 8.744 1.00 81.69 189 VAL A C 1
ATOM 1503 O O . VAL A 1 189 ? 19.337 19.782 9.566 1.00 81.69 189 VAL A O 1
ATOM 1506 N N . ALA A 1 190 ? 17.243 20.332 8.967 1.00 81.62 190 ALA A N 1
ATOM 1507 C CA . ALA A 1 190 ? 16.916 20.987 10.232 1.00 81.62 190 ALA A CA 1
ATOM 1508 C C . ALA A 1 190 ? 16.861 19.982 11.397 1.00 81.62 190 ALA A C 1
ATOM 1510 O O . ALA A 1 190 ? 17.421 20.257 12.455 1.00 81.62 190 ALA A O 1
ATOM 1511 N N . MET A 1 191 ? 16.282 18.797 11.181 1.00 84.06 191 MET A N 1
ATOM 1512 C CA . MET A 1 191 ? 16.283 17.700 12.156 1.00 84.06 191 MET A CA 1
ATOM 1513 C C . MET A 1 191 ? 17.700 17.259 12.533 1.00 84.06 191 MET A C 1
ATOM 1515 O O . MET A 1 191 ? 17.993 17.127 13.715 1.00 84.06 191 MET A O 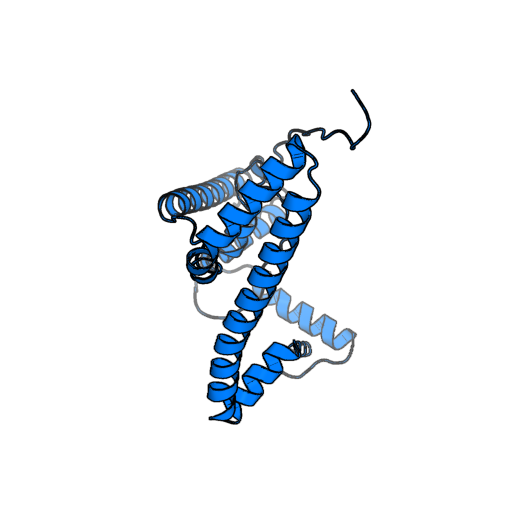1
ATOM 1519 N N . ASN A 1 192 ? 18.606 17.109 11.562 1.00 84.19 192 ASN A N 1
ATOM 1520 C CA . ASN A 1 192 ? 20.000 16.749 11.847 1.00 84.19 192 ASN A CA 1
ATOM 1521 C C . ASN A 1 192 ? 20.715 17.812 12.690 1.00 84.19 192 ASN A C 1
ATOM 1523 O O . ASN A 1 192 ? 21.517 17.470 13.552 1.00 84.19 192 ASN A O 1
ATOM 1527 N N . LYS A 1 193 ? 20.414 19.102 12.480 1.00 83.19 193 LYS A N 1
ATOM 1528 C CA . LYS A 1 193 ? 20.950 20.175 13.333 1.00 83.19 193 LYS A CA 1
ATOM 1529 C C . LYS A 1 193 ? 20.460 20.036 14.774 1.00 83.19 193 LYS A C 1
ATOM 1531 O O . LYS A 1 193 ? 21.282 20.077 15.679 1.00 83.19 193 LYS A O 1
ATOM 1536 N N . VAL A 1 194 ? 19.161 19.802 14.969 1.00 84.81 194 VAL A N 1
ATOM 1537 C CA . VAL A 1 194 ? 18.571 19.5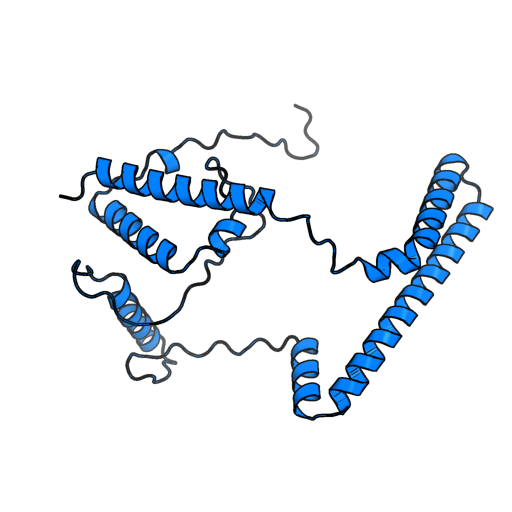62 16.297 1.00 84.81 194 VAL A CA 1
ATOM 1538 C C . VAL A 1 194 ? 19.193 18.330 16.957 1.00 84.81 194 VAL A C 1
ATOM 1540 O O . VAL A 1 194 ? 19.585 18.395 18.114 1.00 84.81 194 VAL A O 1
ATOM 1543 N N . PHE A 1 195 ? 19.357 17.231 16.220 1.00 83.31 195 PHE A N 1
ATOM 1544 C CA . PHE A 1 195 ? 19.977 16.013 16.744 1.00 83.31 195 PHE A CA 1
ATOM 1545 C C . PHE A 1 195 ? 21.431 16.244 17.169 1.00 83.31 195 PHE A C 1
ATOM 1547 O O . PHE A 1 195 ? 21.830 15.858 18.265 1.00 83.31 195 PHE A O 1
ATOM 1554 N N . ASN A 1 196 ? 22.205 16.952 16.346 1.00 84.62 196 ASN A N 1
ATOM 1555 C CA . ASN A 1 196 ? 23.575 17.324 16.684 1.00 84.62 196 ASN A CA 1
ATOM 1556 C C . ASN A 1 196 ? 23.632 18.241 17.918 1.00 84.62 196 ASN A C 1
ATOM 1558 O O . ASN A 1 196 ? 24.538 18.097 18.736 1.00 84.62 196 ASN A O 1
ATOM 1562 N N . TRP A 1 197 ? 22.663 19.144 18.092 1.00 84.12 197 TRP A N 1
ATOM 1563 C CA . TRP A 1 197 ? 22.548 19.961 19.302 1.00 84.12 197 TRP A CA 1
ATOM 1564 C C . TRP A 1 197 ? 22.196 19.133 20.541 1.00 84.12 197 TRP A C 1
ATOM 1566 O O . TRP A 1 197 ? 22.810 19.332 21.586 1.00 84.12 197 TRP A O 1
ATOM 1576 N N . ILE A 1 198 ? 21.287 18.159 20.433 1.00 84.62 198 ILE A N 1
ATOM 1577 C CA . ILE A 1 198 ? 20.957 17.224 21.524 1.00 84.62 198 ILE A CA 1
ATOM 1578 C C . ILE A 1 198 ? 22.202 16.437 21.949 1.00 84.62 198 ILE A C 1
ATOM 1580 O O . ILE A 1 198 ? 22.507 16.369 23.136 1.00 84.62 198 ILE A O 1
ATOM 1584 N N . LEU A 1 199 ? 22.962 15.892 20.992 1.00 83.56 199 LEU A N 1
ATOM 1585 C CA . LEU A 1 199 ? 24.183 15.134 21.287 1.00 83.56 199 LEU A CA 1
ATOM 1586 C C . LEU A 1 199 ? 25.255 15.981 21.985 1.00 83.56 199 LEU A C 1
ATOM 1588 O O . LEU A 1 199 ? 25.961 15.474 22.851 1.00 83.56 199 LEU A O 1
ATOM 1592 N N . ARG A 1 200 ? 25.377 17.265 21.628 1.00 80.88 200 ARG A N 1
ATOM 1593 C CA . ARG A 1 200 ? 26.346 18.186 22.246 1.00 80.88 200 ARG A CA 1
ATOM 1594 C C . ARG A 1 200 ? 25.935 18.650 23.633 1.00 80.88 200 ARG A C 1
ATOM 1596 O O . ARG A 1 200 ? 26.781 18.794 24.506 1.00 80.88 200 ARG A O 1
ATOM 1603 N N . THR A 1 201 ? 24.651 18.939 23.810 1.00 81.62 201 THR A N 1
ATOM 1604 C CA . THR A 1 201 ? 24.119 19.485 25.064 1.00 81.62 201 THR A CA 1
ATOM 1605 C C . THR A 1 201 ? 23.790 18.395 26.080 1.00 81.62 201 THR A C 1
ATOM 1607 O O . THR A 1 201 ? 23.640 18.697 27.260 1.00 81.62 201 THR A O 1
ATOM 1610 N N . GLY A 1 202 ? 23.630 17.141 25.637 1.00 83.00 202 GLY A N 1
ATOM 1611 C CA . GLY A 1 202 ? 23.098 16.049 26.455 1.00 83.00 202 GLY A CA 1
ATOM 1612 C C . GLY A 1 202 ? 21.645 16.273 26.892 1.00 83.00 202 GLY A C 1
ATOM 1613 O O . GLY A 1 202 ? 21.117 15.509 27.698 1.00 83.00 202 GLY A O 1
ATOM 1614 N N . HIS A 1 203 ? 20.991 17.324 26.387 1.00 85.94 203 HIS A N 1
ATOM 1615 C CA . HIS A 1 203 ? 19.643 17.706 26.767 1.00 85.94 203 HIS A CA 1
ATOM 1616 C C . HIS A 1 203 ? 18.646 17.194 25.734 1.00 85.94 203 HIS A C 1
ATOM 1618 O O . HIS A 1 203 ? 18.670 17.589 24.569 1.00 85.94 203 HIS A O 1
ATOM 1624 N N . PHE A 1 204 ? 17.752 16.317 26.178 1.00 83.06 204 PHE A N 1
ATOM 1625 C CA . PHE A 1 204 ? 16.667 15.811 25.350 1.00 83.06 204 PHE A CA 1
ATOM 1626 C C . PHE A 1 204 ? 15.408 16.683 25.520 1.00 83.06 204 PHE A C 1
ATOM 1628 O O . PHE A 1 204 ? 15.125 17.063 26.660 1.00 83.06 204 PHE A O 1
ATOM 1635 N N . PRO A 1 205 ? 14.651 16.977 24.447 1.00 83.19 205 PRO A N 1
ATOM 1636 C CA . PRO A 1 205 ? 13.480 17.853 24.515 1.00 83.19 205 PRO A CA 1
ATOM 1637 C C . PRO A 1 205 ? 12.350 17.272 25.367 1.00 83.19 205 PRO A C 1
ATOM 1639 O O . PRO A 1 205 ? 12.071 16.072 25.293 1.00 83.19 205 PRO A O 1
ATOM 1642 N N . GLU A 1 206 ? 11.641 18.114 26.115 1.00 80.75 206 GLU A N 1
ATOM 1643 C CA . GLU A 1 206 ? 10.536 17.672 26.986 1.00 80.75 206 GLU A CA 1
ATOM 1644 C C . GLU A 1 206 ? 9.332 17.157 26.189 1.00 80.75 206 GLU A C 1
ATOM 1646 O O . GLU A 1 206 ? 8.704 16.158 26.561 1.00 80.75 206 GLU A O 1
ATOM 1651 N N . ALA A 1 207 ? 9.072 17.750 25.019 1.00 72.50 207 ALA A N 1
ATOM 1652 C CA . ALA A 1 207 ? 8.066 17.257 24.078 1.00 72.50 207 ALA A CA 1
ATOM 1653 C C . ALA A 1 207 ? 8.281 15.780 23.687 1.00 72.50 207 ALA A C 1
ATOM 1655 O O . ALA A 1 207 ? 7.334 15.095 23.307 1.00 72.50 207 ALA A O 1
ATOM 1656 N N . TRP A 1 208 ? 9.518 15.282 23.781 1.00 74.81 208 TRP A N 1
ATOM 1657 C CA . TRP A 1 208 ? 9.874 13.898 23.466 1.00 74.81 208 TRP A CA 1
ATOM 1658 C C . TRP A 1 208 ? 10.050 13.017 24.716 1.00 74.81 208 TRP A C 1
ATOM 1660 O O . TRP A 1 208 ? 10.109 11.796 24.584 1.00 74.81 208 TRP A O 1
ATOM 1670 N N . LYS A 1 209 ? 10.111 13.604 25.921 1.00 72.69 209 LYS A N 1
ATOM 1671 C CA . LYS A 1 209 ? 10.084 12.881 27.212 1.00 72.69 209 LYS A CA 1
ATOM 1672 C C . LYS A 1 209 ? 8.681 12.662 27.754 1.00 72.69 209 LYS A C 1
ATOM 1674 O O . LYS A 1 209 ? 8.525 11.909 28.714 1.00 72.69 209 LYS A O 1
ATOM 1679 N N . SER A 1 210 ? 7.695 13.355 27.185 1.00 64.88 210 SER A N 1
ATOM 1680 C CA . SER A 1 210 ? 6.311 13.313 27.647 1.00 64.88 210 SER A CA 1
ATOM 1681 C C . SER A 1 210 ? 5.877 11.855 27.849 1.00 64.88 210 SER A C 1
ATOM 1683 O O . SER A 1 210 ? 6.019 11.054 26.917 1.00 64.88 210 SER A O 1
ATOM 1685 N N . PRO A 1 211 ? 5.423 11.480 29.061 1.00 55.50 211 PRO A N 1
ATOM 168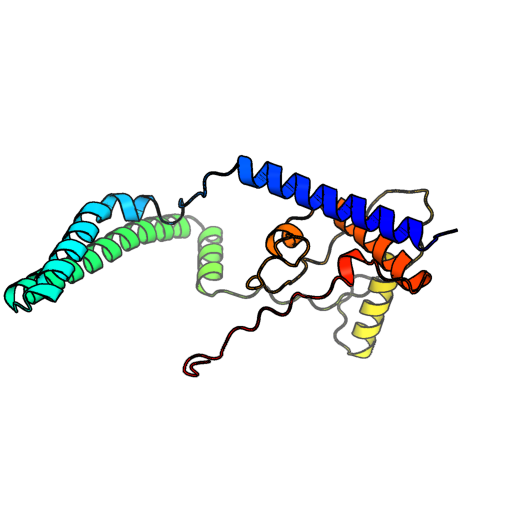6 C CA . PRO A 1 211 ? 5.120 10.096 29.377 1.00 55.50 211 PRO A CA 1
ATOM 1687 C C . PRO A 1 211 ? 4.078 9.579 28.394 1.00 55.50 211 PRO A C 1
ATOM 1689 O O . PRO A 1 211 ? 3.052 10.216 28.158 1.00 55.50 211 PRO A O 1
ATOM 1692 N N . ILE A 1 212 ? 4.358 8.415 27.809 1.00 55.44 212 ILE A N 1
ATOM 1693 C CA . ILE A 1 212 ? 3.357 7.669 27.057 1.00 55.44 212 ILE A CA 1
ATOM 1694 C C . ILE A 1 212 ? 2.257 7.358 28.067 1.00 55.44 212 ILE A C 1
ATOM 1696 O O . ILE A 1 212 ? 2.481 6.574 28.990 1.00 55.44 212 ILE A O 1
ATOM 1700 N N . GLU A 1 213 ? 1.098 7.999 27.930 1.00 57.56 213 GLU A N 1
ATOM 1701 C CA . GLU A 1 213 ? -0.080 7.626 28.700 1.00 57.56 213 GLU A CA 1
ATOM 1702 C C . GLU A 1 213 ? -0.318 6.141 28.414 1.00 57.56 213 GLU A C 1
ATOM 1704 O O . GLU A 1 213 ? -0.547 5.743 27.269 1.00 57.56 213 GLU A O 1
ATOM 1709 N N . ALA A 1 214 ? -0.086 5.293 29.419 1.00 52.12 214 ALA A N 1
ATOM 1710 C CA . ALA A 1 214 ? -0.043 3.854 29.233 1.00 52.12 214 ALA A CA 1
ATOM 1711 C C . ALA A 1 214 ? -1.461 3.352 28.952 1.00 52.12 214 ALA A C 1
ATOM 1713 O O . ALA A 1 214 ? -2.199 2.978 29.863 1.00 52.12 214 ALA A O 1
ATOM 1714 N N . ILE A 1 215 ? -1.848 3.344 27.676 1.00 61.97 215 ILE A N 1
ATOM 1715 C CA . ILE A 1 215 ? -3.096 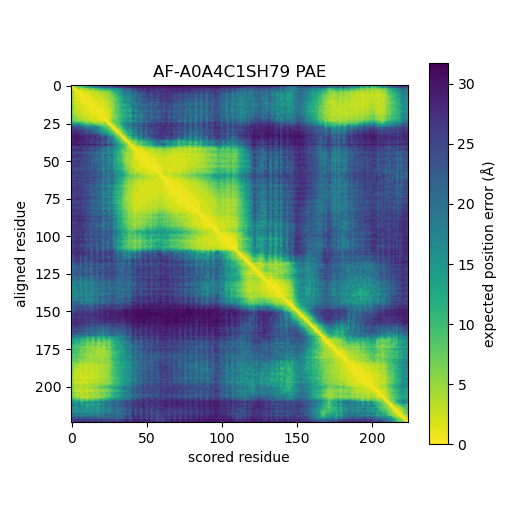2.740 27.224 1.00 61.97 215 ILE A CA 1
ATOM 1716 C C . ILE A 1 215 ? -2.949 1.233 27.442 1.00 61.97 215 ILE A C 1
ATOM 1718 O O . ILE A 1 215 ? -2.348 0.510 26.644 1.00 61.97 215 ILE A O 1
ATOM 1722 N N . THR A 1 216 ? -3.460 0.751 28.570 1.00 71.00 216 THR A N 1
ATOM 1723 C CA . THR A 1 216 ? -3.489 -0.671 28.896 1.00 71.00 216 THR A CA 1
ATOM 1724 C C . THR A 1 216 ? -4.551 -1.340 28.034 1.00 71.00 216 THR A C 1
ATOM 1726 O O . THR A 1 216 ? -5.749 -1.220 28.269 1.00 71.00 216 THR A O 1
ATOM 1729 N N . ILE A 1 217 ? -4.110 -2.046 26.993 1.00 73.44 217 ILE A N 1
ATOM 1730 C CA . ILE A 1 217 ? -4.993 -2.865 26.160 1.00 73.44 217 ILE A CA 1
ATOM 1731 C C . ILE A 1 217 ? -5.038 -4.271 26.776 1.00 73.44 217 ILE A C 1
ATOM 1733 O O . ILE A 1 217 ? -4.007 -4.957 26.788 1.00 73.44 217 ILE A O 1
ATOM 1737 N N . PRO A 1 218 ? -6.190 -4.735 27.292 1.00 74.38 218 PRO A N 1
ATOM 1738 C CA . PRO A 1 218 ? -6.290 -6.073 27.850 1.00 74.38 218 PRO A CA 1
ATOM 1739 C C . PRO A 1 218 ? -6.080 -7.117 26.750 1.00 74.38 218 PRO A C 1
ATOM 1741 O O . PRO A 1 218 ? -6.579 -6.996 25.628 1.00 74.38 218 PRO A O 1
ATOM 1744 N N . LYS A 1 219 ? -5.326 -8.170 27.076 1.00 62.78 219 LYS A N 1
ATOM 1745 C CA . LYS A 1 219 ? -5.142 -9.307 26.169 1.00 62.78 219 LYS A CA 1
ATOM 1746 C C . LYS A 1 219 ? -6.504 -9.967 25.899 1.00 62.78 219 LYS A C 1
ATOM 1748 O O . LYS A 1 219 ? -7.292 -10.120 26.835 1.00 62.78 219 LYS A O 1
ATOM 1753 N N . PRO A 1 220 ? -6.780 -10.399 24.657 1.00 62.50 220 PRO A N 1
ATOM 1754 C CA . PRO A 1 220 ? -8.050 -11.030 24.320 1.00 62.50 220 PRO A CA 1
ATOM 1755 C C . PRO A 1 220 ? -8.291 -12.265 25.200 1.00 62.50 220 PRO A C 1
ATOM 1757 O O . PRO A 1 220 ? -7.422 -13.129 25.310 1.00 62.50 220 PRO A O 1
ATOM 1760 N N . GLY A 1 221 ? -9.468 -12.333 25.829 1.00 67.62 221 GLY A N 1
ATOM 1761 C CA . GLY A 1 221 ? -9.904 -13.468 26.652 1.00 67.62 221 GLY A CA 1
ATOM 1762 C C . GLY A 1 221 ? -9.722 -13.321 28.166 1.00 67.62 221 GLY A C 1
ATOM 1763 O O . GLY A 1 221 ? -10.055 -14.256 28.889 1.00 67.62 221 GLY A O 1
ATOM 1764 N N . LYS A 1 222 ? -9.238 -12.179 28.669 1.00 59.69 222 LYS A N 1
ATOM 1765 C CA . LYS A 1 222 ? -9.259 -11.874 30.108 1.00 59.69 222 LYS A CA 1
ATOM 1766 C C . LYS A 1 222 ? -10.252 -10.748 30.381 1.00 59.69 222 LYS A C 1
ATOM 1768 O O . LYS A 1 222 ? -10.075 -9.642 29.879 1.00 59.69 222 LYS A O 1
ATOM 1773 N N . ILE A 1 223 ? -11.311 -11.068 31.120 1.00 65.12 223 ILE A N 1
ATOM 1774 C CA . ILE A 1 223 ? -12.247 -10.084 31.674 1.00 65.12 223 ILE A CA 1
ATOM 1775 C C . ILE A 1 223 ? -11.520 -9.412 32.847 1.00 65.12 223 ILE A C 1
ATOM 1777 O O . ILE A 1 223 ? -10.854 -10.113 33.613 1.00 65.12 223 ILE A O 1
ATOM 1781 N N . LEU A 1 224 ? -11.566 -8.077 32.895 1.00 58.22 224 LEU A N 1
ATOM 1782 C CA . LEU A 1 224 ? -11.028 -7.261 33.990 1.00 58.22 224 LEU A CA 1
ATOM 1783 C C . LEU A 1 224 ? -11.785 -7.520 35.294 1.00 58.22 224 LEU A C 1
ATOM 1785 O O . LEU A 1 224 ? -13.025 -7.669 35.216 1.00 58.22 224 LEU A O 1
#

Secondary structure (DSSP, 8-state):
---HHHHHHHHHHHHHHHHHHHHHHHHH-----GGGHHHHHHHHHHHHHHHHHHHHHHHH--HHHHHHHHHHHHHHHHHHHHHHHHHHHHHHHHHHT-HHHHHHHHHHHTT-PPPPPPPB-TTS-B--SHHHHHHHHHHHHHHHHS---SS--------------TTPPP-TT---HHHHHT--HHHHHHHHHHHHHHHHH-PPPHHHHS-------PPTT---

Nearest PDB structures (foldseek):
  8t4j-assembly1_A  TM=2.009E-01  e=3.126E+00  Homo sapiens

Foldseek 3Di:
DLDLVVLQVLVVVLLVVLVVVVVVVVVPDDPCPPVCPPVCVVCVVLVVVLVVLVVVCVVPVDPVSVVVSVVSVVVSVVVSCVVVVVVVVVLVVVLVVDPVSVVVVVCVVVVPPDPDQAQAAPVRDHDPDDVSNVVRVVVVVCVLLDDDDPDDDDDDDDDDQPPDPQPDQQAVSNRHPVSVSVDDPVSVNSVSVSVSSCVVNVRDHVVVVPDRPPPDDDDPPDDD

Radius of gyration: 27.82 Å; Cα contacts (8 Å, |Δi|>4): 102; chains: 1; bounding box: 72×54×63 Å